Protein AF-A0A183GGM4-F1 (afdb_monomer)

pLDDT: mean 91.94, std 6.68, range [53.94, 98.69]

Radius of gyration: 23.42 Å; Cα contacts (8 Å, |Δi|>4): 260; chains: 1; bounding box: 53×31×71 Å

Nearest PDB structures (foldseek):
  5xqi-assembly1_A  TM=7.873E-01  e=2.206E-10  Homo sapiens
  5xqi-assembly1_B  TM=7.992E-01  e=6.983E-10  Homo sapiens
  5xqh-assembly1_A  TM=7.569E-01  e=5.558E-09  Homo sapiens
  5xqi-assembly1_C  TM=7.592E-01  e=1.110E-08  Homo sapiens

Secondary structure (DSSP, 8-state):
-BTTEE---EEEEE-TTSGGGEEEEEE-TT--EE-HHHHHHHHHHHHHHHHHHHHHHHHHHHHHHT---HHHHHHHHHHHHHHHHHHHHHHHHHHS--PPPHHHHHT-GGGG-EESPPPTTEEEEEEEETTEEEEEEEEE--TTT-TTSEEEEEEEEE-HHHHHHHHHHHHHHHHHHHHHHHHHHHHT-

Organism: Heligmosomoides polygyrus (NCBI:txid6339)

Mean predicted aligned error: 5.19 Å

Foldseek 3Di:
DPQQKPQWDWDWAQACPDDVRIDTKIFDRVFIDGAVLRVLLVVLVVVLVVLVVVLVVLVVVCVVVVPDDLVNLVVSLVSLVSSLVSLVSSLCSQADWDDDDPVCQLVPVRQQRIVVGDPPQWGWDWYHHRQKTKIKIKGQAPCVVPVVSIDIDIDIDHRVVVVVVSVVSVVSNVVSVVSSVVSVVVSVD

InterPro domains:
  IPR028241 RAVE subunit 2/Rogdi [PF10259] (3-172)
  IPR028241 RAVE subunit 2/Rogdi [PTHR13618] (2-145)

Structure (mmCIF, N/CA/C/O backbone):
data_AF-A0A183GGM4-F1
#
_entry.id   AF-A0A183GGM4-F1
#
loop_
_atom_site.group_PDB
_atom_site.id
_atom_site.type_symbol
_atom_site.label_atom_id
_atom_site.label_alt_id
_atom_site.label_comp_id
_atom_site.label_asym_id
_atom_site.label_entity_id
_atom_site.label_seq_id
_atom_site.pdbx_PDB_ins_code
_atom_site.Cartn_x
_atom_site.Cartn_y
_atom_site.Cartn_z
_atom_site.occupancy
_atom_site.B_iso_or_equiv
_atom_site.auth_seq_id
_atom_site.auth_comp_id
_atom_site.auth_asym_id
_atom_site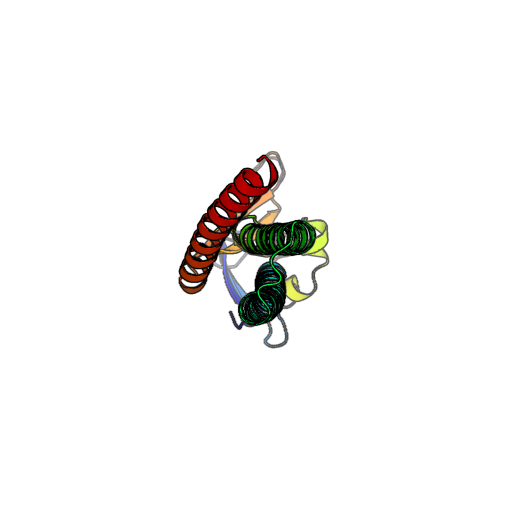.auth_atom_id
_atom_site.pdbx_PDB_model_num
ATOM 1 N N . LEU A 1 1 ? -4.103 -5.120 -12.697 1.00 92.50 1 LEU A N 1
ATOM 2 C CA . LEU A 1 1 ? -3.896 -5.245 -11.237 1.00 92.50 1 LEU A CA 1
ATOM 3 C C . LEU A 1 1 ? -4.958 -6.201 -10.718 1.00 92.50 1 LEU A C 1
ATOM 5 O O . LEU A 1 1 ? -6.119 -5.978 -11.031 1.00 92.50 1 LEU A O 1
ATOM 9 N N . LEU A 1 2 ? -4.574 -7.267 -10.020 1.00 93.75 2 LEU A N 1
ATOM 10 C CA . LEU A 1 2 ? -5.500 -8.216 -9.402 1.00 93.75 2 LEU A CA 1
ATOM 11 C C . LEU A 1 2 ? -5.146 -8.336 -7.921 1.00 93.75 2 LEU A C 1
ATOM 13 O O . LEU A 1 2 ? -4.074 -8.838 -7.586 1.00 93.75 2 LEU A O 1
ATOM 17 N N . GLY A 1 3 ? -6.028 -7.841 -7.052 1.00 92.88 3 GLY A N 1
ATOM 18 C CA . GLY A 1 3 ? -5.749 -7.744 -5.620 1.00 92.88 3 GLY A CA 1
ATOM 19 C C . GLY A 1 3 ? -4.457 -6.966 -5.357 1.00 92.88 3 GLY A C 1
ATOM 20 O O . GLY A 1 3 ? -4.286 -5.842 -5.829 1.00 92.88 3 GLY A O 1
ATOM 21 N N . ASP A 1 4 ? -3.527 -7.595 -4.645 1.00 94.81 4 ASP A N 1
ATOM 22 C CA . ASP A 1 4 ? -2.201 -7.070 -4.326 1.00 94.81 4 ASP A CA 1
ATOM 23 C C . ASP A 1 4 ? -1.131 -7.382 -5.389 1.00 94.81 4 ASP A C 1
ATOM 25 O O . ASP A 1 4 ? 0.044 -7.125 -5.148 1.00 94.81 4 ASP A O 1
ATOM 29 N N . ASN A 1 5 ? -1.488 -7.899 -6.572 1.00 95.25 5 ASN A N 1
ATOM 30 C CA . ASN A 1 5 ? -0.521 -8.299 -7.600 1.00 95.25 5 ASN A CA 1
ATOM 31 C C . ASN A 1 5 ? -0.709 -7.556 -8.929 1.00 95.25 5 ASN A C 1
ATOM 33 O O . ASN A 1 5 ? -1.785 -7.544 -9.537 1.00 95.25 5 ASN A O 1
ATOM 37 N N . VAL A 1 6 ? 0.377 -6.991 -9.462 1.00 95.12 6 VAL A N 1
ATOM 38 C CA . VAL A 1 6 ? 0.444 -6.646 -10.889 1.00 95.12 6 VAL A CA 1
ATOM 39 C C . VAL A 1 6 ? 0.721 -7.941 -11.648 1.00 95.12 6 VAL A C 1
ATOM 41 O O . VAL A 1 6 ? 1.840 -8.437 -11.629 1.00 95.12 6 VAL A O 1
ATOM 44 N N . ILE A 1 7 ? -0.317 -8.501 -12.266 1.00 94.38 7 ILE A N 1
ATOM 45 C CA . ILE A 1 7 ? -0.263 -9.791 -12.980 1.00 94.38 7 ILE A CA 1
ATOM 46 C C . ILE A 1 7 ? 0.010 -9.655 -14.483 1.00 94.38 7 ILE A C 1
ATOM 48 O O . ILE A 1 7 ? 0.259 -10.638 -15.165 1.00 94.38 7 ILE A O 1
ATOM 52 N N . GLN A 1 8 ? -0.082 -8.436 -15.011 1.00 93.56 8 GLN A N 1
ATOM 53 C CA . GLN A 1 8 ? 0.184 -8.128 -16.408 1.00 93.56 8 GLN A CA 1
ATOM 54 C C . GLN A 1 8 ? 0.763 -6.720 -16.482 1.00 93.56 8 GLN A C 1
ATOM 56 O O . GLN A 1 8 ? 0.243 -5.797 -15.847 1.00 93.56 8 GLN A O 1
ATOM 61 N N . ALA A 1 9 ? 1.836 -6.570 -17.252 1.00 94.25 9 ALA A N 1
ATOM 62 C CA . ALA A 1 9 ? 2.490 -5.296 -17.494 1.00 94.25 9 ALA A CA 1
ATOM 63 C C . ALA A 1 9 ? 2.930 -5.218 -18.957 1.00 94.25 9 ALA A C 1
ATOM 65 O O . ALA A 1 9 ? 3.775 -5.988 -19.405 1.00 94.25 9 ALA A O 1
ATOM 66 N N . GLU A 1 10 ? 2.368 -4.264 -19.684 1.00 94.94 10 GLU A N 1
ATOM 67 C CA . GLU A 1 10 ? 2.824 -3.857 -21.007 1.00 94.94 10 GLU A CA 1
ATOM 68 C C . GLU A 1 10 ? 3.307 -2.417 -20.908 1.00 94.94 10 GLU A C 1
ATOM 70 O O . GLU A 1 10 ? 2.645 -1.571 -20.302 1.00 94.94 10 GLU A O 1
ATOM 75 N N . ILE A 1 11 ? 4.488 -2.145 -21.457 1.00 93.75 11 ILE A N 1
ATOM 76 C CA . ILE A 1 11 ? 5.125 -0.838 -21.338 1.00 93.75 11 ILE A CA 1
ATOM 77 C C . ILE A 1 11 ? 5.617 -0.329 -22.682 1.00 93.75 11 ILE A C 1
ATOM 79 O O . ILE A 1 11 ? 6.080 -1.079 -23.540 1.00 93.75 11 ILE A O 1
ATOM 83 N N . THR A 1 12 ? 5.563 0.991 -22.818 1.00 94.94 12 THR A N 1
ATOM 84 C CA . THR A 1 12 ? 6.170 1.742 -23.911 1.00 94.94 12 THR A CA 1
ATOM 85 C C . THR A 1 12 ? 7.007 2.854 -23.297 1.00 94.94 12 THR A C 1
ATOM 87 O O . THR A 1 12 ? 6.474 3.721 -22.607 1.00 94.94 12 THR A O 1
ATOM 90 N N . VAL A 1 13 ? 8.319 2.825 -23.521 1.00 91.94 13 VAL A N 1
ATOM 91 C CA . VAL A 1 13 ? 9.268 3.739 -22.872 1.00 91.94 13 VAL A CA 1
ATOM 92 C C . VAL A 1 13 ? 10.220 4.324 -23.901 1.00 91.94 13 VAL A C 1
ATOM 94 O O . VAL A 1 13 ? 10.643 3.635 -24.826 1.00 91.94 13 VAL A O 1
ATOM 97 N N . LYS A 1 14 ? 10.594 5.595 -23.751 1.00 90.31 14 LYS A N 1
ATOM 98 C CA . LYS A 1 14 ? 11.610 6.209 -24.613 1.00 90.31 14 LYS A CA 1
ATOM 99 C C . LYS A 1 14 ? 12.957 5.523 -24.384 1.00 90.31 14 LYS A C 1
ATOM 101 O O . LYS A 1 14 ? 13.416 5.408 -23.252 1.00 90.31 14 LYS A O 1
ATOM 106 N N . HIS A 1 15 ? 13.598 5.094 -25.462 1.00 89.88 15 HIS A N 1
ATOM 107 C CA . HIS A 1 15 ? 14.918 4.480 -25.423 1.00 89.88 15 HIS A CA 1
ATOM 108 C C . HIS A 1 15 ? 15.645 4.784 -26.733 1.00 89.88 15 HIS A C 1
ATOM 110 O O . HIS A 1 15 ? 15.346 4.201 -27.771 1.00 89.88 15 HIS A O 1
ATOM 116 N N . ALA A 1 16 ? 16.598 5.718 -26.688 1.00 86.00 16 ALA A N 1
ATOM 117 C CA . ALA A 1 16 ? 17.243 6.265 -27.884 1.00 86.00 16 ALA A CA 1
ATOM 118 C C . ALA A 1 16 ? 17.978 5.212 -28.733 1.00 86.00 16 ALA A C 1
ATOM 120 O O . ALA A 1 16 ? 18.104 5.387 -29.940 1.00 86.00 16 ALA A O 1
ATOM 121 N N . LYS A 1 17 ? 18.447 4.120 -28.114 1.00 87.38 17 LYS A N 1
ATOM 122 C CA . LYS A 1 17 ? 19.151 3.033 -28.810 1.00 87.38 17 LYS A CA 1
ATOM 123 C C . LYS A 1 17 ? 18.197 2.023 -29.464 1.00 87.38 17 LYS A C 1
ATOM 125 O O . LYS A 1 17 ? 18.648 1.204 -30.256 1.00 87.38 17 LYS A O 1
ATOM 130 N N . SER A 1 18 ? 16.903 2.046 -29.131 1.00 87.75 18 SER A N 1
ATOM 131 C CA . SER A 1 18 ? 15.902 1.198 -29.790 1.00 87.75 18 SER A CA 1
ATOM 132 C C . SER A 1 18 ? 15.523 1.756 -31.158 1.00 87.75 18 SER A C 1
ATOM 134 O O . SER A 1 18 ? 15.479 2.971 -31.358 1.00 87.75 18 SER A O 1
ATOM 136 N N . THR A 1 19 ? 15.155 0.874 -32.089 1.00 86.25 19 THR A N 1
ATOM 137 C CA . THR A 1 19 ? 14.566 1.264 -33.376 1.00 86.25 19 THR A CA 1
ATOM 138 C C . THR A 1 19 ? 13.337 2.150 -33.148 1.00 86.25 19 THR A C 1
ATOM 140 O O . THR A 1 19 ? 12.437 1.794 -32.391 1.00 86.25 19 THR A O 1
ATOM 143 N N . GLY A 1 20 ? 13.305 3.331 -33.771 1.00 88.62 20 GLY A N 1
ATOM 144 C CA . GLY A 1 20 ? 12.226 4.308 -33.570 1.00 88.62 20 GLY A CA 1
ATOM 145 C C . GLY A 1 20 ? 12.282 5.069 -32.236 1.00 88.62 20 GLY A C 1
ATOM 146 O O . GLY A 1 20 ? 11.328 5.766 -31.901 1.00 88.62 20 GLY A O 1
ATOM 147 N N . GLY A 1 21 ? 13.373 4.950 -31.469 1.00 91.38 21 GLY A N 1
ATOM 148 C CA . GLY A 1 21 ? 13.603 5.706 -30.232 1.00 91.38 21 GLY A CA 1
ATOM 149 C C . GLY A 1 21 ? 12.739 5.272 -29.044 1.00 91.38 21 GLY A C 1
ATOM 150 O O . GLY A 1 21 ? 12.660 5.985 -28.039 1.00 91.38 21 GLY A O 1
ATOM 151 N N . VAL A 1 22 ? 12.071 4.121 -29.147 1.00 93.19 22 VAL A N 1
ATOM 152 C CA . VAL A 1 22 ? 11.116 3.622 -28.155 1.00 93.19 22 VAL A CA 1
ATOM 153 C C . VAL A 1 22 ? 11.314 2.124 -27.959 1.00 93.19 22 VAL A C 1
ATOM 155 O O . VAL A 1 22 ? 11.454 1.365 -28.913 1.00 93.19 22 VAL A O 1
ATOM 158 N N . TYR A 1 23 ? 11.305 1.693 -26.707 1.00 93.19 23 TYR A N 1
ATOM 159 C CA . TYR A 1 23 ? 11.195 0.299 -26.320 1.00 93.19 23 TYR A CA 1
ATOM 160 C C . TYR A 1 23 ? 9.729 -0.032 -26.023 1.00 93.19 23 TYR A C 1
ATOM 162 O O . TYR A 1 23 ? 9.046 0.719 -25.323 1.00 93.19 23 TYR A O 1
ATOM 170 N N . ARG A 1 24 ? 9.258 -1.163 -26.551 1.00 95.06 24 ARG A N 1
ATOM 171 C CA . ARG A 1 24 ? 7.950 -1.744 -26.244 1.00 95.06 24 ARG A CA 1
ATOM 172 C C . ARG A 1 24 ? 8.173 -3.167 -25.777 1.00 95.06 24 ARG A C 1
ATOM 174 O O . ARG A 1 24 ? 8.880 -3.912 -26.452 1.00 95.06 24 ARG A O 1
ATOM 181 N N . GLY A 1 25 ? 7.585 -3.529 -24.649 1.00 93.62 25 GLY A N 1
ATOM 182 C CA . GLY A 1 25 ? 7.748 -4.863 -24.097 1.00 93.62 25 GLY A CA 1
ATOM 183 C C . GLY A 1 25 ? 6.585 -5.260 -23.216 1.00 93.62 25 GLY A C 1
ATOM 184 O O . GLY A 1 25 ? 5.945 -4.420 -22.581 1.00 93.62 25 GLY A O 1
ATOM 185 N N . VAL A 1 26 ? 6.348 -6.565 -23.172 1.00 95.25 26 VAL A N 1
ATOM 186 C CA . VAL A 1 26 ? 5.310 -7.180 -22.349 1.00 95.25 26 VAL A CA 1
ATOM 187 C C . VAL A 1 26 ? 5.985 -8.114 -21.357 1.00 95.25 26 VAL A C 1
ATOM 189 O O . VAL A 1 26 ? 6.862 -8.896 -21.726 1.00 95.25 26 VAL A O 1
ATOM 192 N N . ALA A 1 27 ? 5.612 -8.015 -20.088 1.00 93.50 27 ALA A N 1
ATOM 193 C CA . ALA A 1 27 ? 6.012 -8.971 -19.071 1.00 93.50 27 ALA A CA 1
ATOM 194 C C . ALA A 1 27 ? 5.474 -10.365 -19.413 1.00 93.50 27 ALA A C 1
ATOM 196 O O . ALA A 1 27 ? 4.333 -10.501 -19.854 1.00 93.50 27 ALA A O 1
ATOM 197 N N . GLN A 1 28 ? 6.280 -11.404 -19.204 1.00 92.38 28 GLN A N 1
ATOM 198 C CA . GLN A 1 28 ? 5.819 -12.773 -19.409 1.00 92.38 28 GLN A CA 1
ATOM 199 C C . GLN A 1 28 ? 4.652 -13.112 -18.455 1.00 92.38 28 GLN A C 1
ATOM 201 O O . GLN A 1 28 ? 4.609 -12.584 -17.342 1.00 92.38 28 GLN A O 1
ATOM 206 N N . PRO A 1 29 ? 3.706 -13.984 -18.857 1.00 87.50 29 PRO A N 1
ATOM 207 C CA . PRO A 1 29 ? 2.475 -14.234 -18.094 1.00 87.50 29 PRO A CA 1
ATOM 208 C C . PRO A 1 29 ? 2.677 -14.830 -16.692 1.00 87.50 29 PRO A C 1
ATOM 210 O O . PRO A 1 29 ? 1.807 -14.706 -15.836 1.00 87.50 29 PRO A O 1
ATOM 213 N N . ASP A 1 30 ? 3.807 -15.496 -16.453 1.00 88.19 30 ASP A N 1
ATOM 214 C CA . ASP A 1 30 ? 4.188 -16.086 -15.165 1.00 88.19 30 ASP A CA 1
ATOM 215 C C . ASP A 1 30 ? 4.739 -15.053 -14.167 1.00 88.19 30 ASP A C 1
ATOM 217 O O . ASP A 1 30 ? 4.985 -15.367 -13.002 1.00 88.19 30 ASP A O 1
ATOM 221 N N . VAL A 1 31 ? 4.945 -13.813 -14.611 1.00 89.69 31 VAL A N 1
ATOM 222 C CA . VAL A 1 31 ? 5.574 -12.761 -13.821 1.00 89.69 31 VAL A CA 1
ATOM 223 C C . VAL A 1 31 ? 4.524 -11.965 -13.070 1.00 89.69 31 VAL A C 1
ATOM 225 O O . VAL A 1 31 ? 3.605 -11.398 -13.657 1.00 89.69 31 VAL A O 1
ATOM 228 N N . GLN A 1 32 ? 4.707 -11.853 -11.757 1.00 91.25 32 GLN A N 1
ATOM 229 C CA . GLN A 1 32 ? 3.826 -11.072 -10.900 1.00 91.25 32 GLN A CA 1
ATOM 230 C C . GLN A 1 32 ? 4.638 -10.140 -10.003 1.00 91.25 32 GLN A C 1
ATOM 232 O O . GLN A 1 32 ? 5.647 -10.537 -9.413 1.00 91.25 32 GLN A O 1
ATOM 237 N N . TRP A 1 33 ? 4.186 -8.891 -9.874 1.00 92.75 33 TRP A N 1
ATOM 238 C CA . TRP A 1 33 ? 4.723 -7.957 -8.887 1.00 92.75 33 TRP A CA 1
ATOM 239 C C . TRP A 1 33 ? 3.769 -7.873 -7.710 1.00 92.75 33 TRP A C 1
ATOM 241 O O . TRP A 1 33 ? 2.727 -7.221 -7.797 1.00 92.75 33 TRP A O 1
ATOM 251 N N . LYS A 1 34 ? 4.165 -8.481 -6.594 1.00 93.25 34 LYS A N 1
ATOM 252 C CA . LYS A 1 34 ? 3.448 -8.326 -5.336 1.00 93.25 34 LYS A CA 1
ATOM 253 C C . LYS A 1 34 ? 3.653 -6.922 -4.768 1.00 93.25 34 LYS A C 1
ATOM 255 O O . LYS A 1 34 ? 4.780 -6.488 -4.504 1.00 93.25 34 LYS A O 1
ATOM 260 N N . LEU A 1 35 ? 2.551 -6.218 -4.564 1.00 95.50 35 LEU A N 1
ATOM 261 C CA . LEU A 1 35 ? 2.471 -4.904 -3.949 1.00 95.50 35 LEU A CA 1
ATOM 262 C C . LEU A 1 35 ? 2.222 -5.082 -2.453 1.00 95.50 35 LEU A C 1
ATOM 264 O O . LEU A 1 35 ? 1.084 -5.056 -1.989 1.00 95.50 35 LEU A O 1
ATOM 268 N N . GLN A 1 36 ? 3.309 -5.209 -1.688 1.00 95.31 36 GLN A N 1
ATOM 269 C CA . GLN A 1 36 ? 3.252 -5.393 -0.231 1.00 95.31 36 GLN A CA 1
ATOM 270 C C . GLN A 1 36 ? 2.377 -4.342 0.471 1.00 95.31 36 GLN A C 1
ATOM 272 O O . GLN A 1 36 ? 1.738 -4.641 1.465 1.00 95.31 36 GLN A O 1
ATOM 277 N N . GLN A 1 37 ? 2.295 -3.127 -0.077 1.00 97.50 37 GLN A N 1
ATOM 278 C CA . GLN A 1 37 ? 1.440 -2.049 0.426 1.00 97.50 37 GLN A CA 1
ATOM 279 C C . GLN A 1 37 ? -0.051 -2.417 0.460 1.00 97.50 37 GLN A C 1
ATOM 281 O O . GLN A 1 37 ? -0.730 -2.088 1.427 1.00 97.50 37 GLN A O 1
ATOM 286 N N . LEU A 1 38 ? -0.558 -3.104 -0.571 1.00 97.38 38 LEU A N 1
ATOM 287 C CA . LEU A 1 38 ? -1.960 -3.527 -0.631 1.00 97.38 38 LEU A CA 1
ATOM 288 C C . LEU A 1 38 ? -2.224 -4.720 0.290 1.00 97.38 38 LEU A C 1
ATOM 290 O O . LEU A 1 38 ? -3.276 -4.783 0.922 1.00 97.38 38 LEU A O 1
ATOM 294 N N . GLN A 1 39 ? -1.252 -5.627 0.416 1.00 97.31 39 GLN A N 1
ATOM 295 C CA . GLN A 1 39 ? -1.337 -6.719 1.381 1.00 97.31 39 GLN A CA 1
ATOM 296 C C . GLN A 1 39 ? -1.348 -6.188 2.822 1.00 97.31 39 GLN A C 1
ATOM 298 O O . GLN A 1 39 ? -2.195 -6.577 3.620 1.00 97.31 39 GLN A O 1
ATOM 303 N N . ASP A 1 40 ? -0.431 -5.277 3.149 1.00 98.00 40 ASP A N 1
ATOM 304 C CA . ASP A 1 40 ? -0.328 -4.677 4.478 1.00 98.00 40 ASP A CA 1
ATOM 305 C C . ASP A 1 40 ? -1.588 -3.885 4.821 1.00 98.00 40 ASP A C 1
ATOM 307 O O . ASP A 1 40 ? -2.118 -4.057 5.914 1.00 98.00 40 ASP A O 1
ATOM 311 N N . LEU A 1 41 ? -2.112 -3.088 3.879 1.00 98.31 41 LEU A N 1
ATOM 312 C CA . LEU A 1 41 ? -3.405 -2.413 4.017 1.00 98.31 41 LEU A CA 1
ATOM 313 C C . LEU A 1 41 ? -4.499 -3.399 4.451 1.00 98.31 41 LEU A C 1
ATOM 315 O O . LEU A 1 41 ? -5.156 -3.174 5.465 1.00 98.31 41 LEU A O 1
ATOM 319 N N . GLY A 1 42 ? -4.668 -4.496 3.705 1.00 97.94 42 GLY A N 1
ATOM 320 C CA . GLY A 1 42 ? -5.669 -5.517 4.015 1.00 97.94 42 GLY A CA 1
ATOM 321 C C . GLY A 1 42 ? -5.445 -6.167 5.381 1.00 97.94 42 GLY A C 1
ATOM 322 O O . GLY A 1 42 ? -6.392 -6.331 6.146 1.00 97.94 42 GLY A O 1
ATOM 323 N N . ASN A 1 43 ? -4.192 -6.469 5.727 1.00 98.44 43 ASN A N 1
ATOM 324 C CA . ASN A 1 43 ? -3.833 -7.064 7.014 1.00 98.44 43 ASN A CA 1
ATOM 325 C C . ASN A 1 43 ? -4.142 -6.135 8.200 1.00 98.44 43 ASN A C 1
ATOM 327 O O . ASN A 1 43 ? -4.668 -6.595 9.211 1.00 98.44 43 ASN A O 1
ATOM 331 N N . HIS A 1 44 ? -3.811 -4.845 8.089 1.00 98.69 44 HIS A N 1
ATOM 332 C CA . HIS A 1 44 ? -4.102 -3.847 9.121 1.00 98.69 44 HIS A CA 1
ATOM 333 C C . HIS A 1 44 ? -5.615 -3.650 9.298 1.00 98.69 44 HIS A C 1
ATOM 335 O O . HIS A 1 44 ? -6.103 -3.647 10.426 1.00 98.69 44 HIS A O 1
ATOM 341 N N . ILE A 1 45 ? -6.371 -3.569 8.196 1.00 98.38 45 ILE A N 1
ATOM 342 C CA . ILE A 1 45 ? -7.839 -3.482 8.245 1.00 98.38 45 ILE A CA 1
ATOM 343 C C . ILE A 1 45 ? -8.428 -4.722 8.920 1.00 98.38 45 ILE A C 1
ATOM 345 O O . ILE A 1 45 ? -9.242 -4.583 9.826 1.00 98.38 45 ILE A O 1
ATOM 349 N N . ALA A 1 46 ? -7.990 -5.924 8.536 1.00 98.44 46 ALA A N 1
ATOM 350 C CA . ALA A 1 46 ? -8.492 -7.163 9.122 1.00 98.44 46 ALA A CA 1
ATOM 351 C C . ALA A 1 46 ? -8.245 -7.228 10.638 1.00 98.44 46 ALA A C 1
ATOM 353 O O . ALA A 1 46 ? -9.158 -7.567 11.387 1.00 98.44 46 ALA A O 1
ATOM 354 N N . ARG A 1 47 ? -7.044 -6.852 11.106 1.00 98.62 47 ARG A N 1
ATOM 355 C CA . ARG A 1 47 ? -6.742 -6.797 12.546 1.00 98.62 47 ARG A CA 1
ATOM 356 C C . ARG A 1 47 ? -7.607 -5.776 13.277 1.00 98.62 47 ARG A C 1
ATOM 358 O O . ARG A 1 47 ? -8.200 -6.129 14.292 1.00 98.62 47 ARG A O 1
ATOM 365 N N . ALA A 1 48 ? -7.736 -4.562 12.739 1.00 98.31 48 ALA A N 1
ATOM 366 C CA . ALA A 1 48 ? -8.603 -3.531 13.307 1.00 98.31 48 ALA A CA 1
ATOM 367 C C . ALA A 1 48 ? -10.065 -4.001 13.400 1.00 98.31 48 ALA A C 1
ATOM 369 O O . ALA A 1 48 ? -10.714 -3.798 14.423 1.00 98.31 48 ALA A O 1
ATOM 370 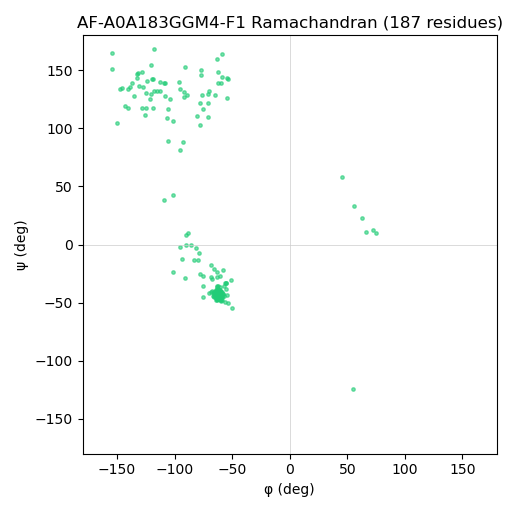N N . SER A 1 49 ? -10.582 -4.666 12.361 1.00 97.75 49 SER A N 1
ATOM 371 C CA . SER A 1 49 ? -11.940 -5.217 12.355 1.00 97.75 49 SER A CA 1
ATOM 372 C C . SER A 1 49 ? -12.134 -6.296 13.417 1.00 97.75 49 SER A C 1
ATOM 374 O O . SER A 1 49 ? -13.110 -6.228 14.157 1.00 97.75 49 SER A O 1
ATOM 376 N N . THR A 1 50 ? -11.206 -7.250 13.541 1.00 98.00 50 THR A N 1
ATOM 377 C CA . THR A 1 50 ? -11.274 -8.285 14.586 1.00 98.00 50 THR A CA 1
ATOM 378 C C . THR A 1 50 ? -11.284 -7.664 15.981 1.00 98.00 50 THR A C 1
ATOM 380 O O . THR A 1 50 ? -12.163 -7.975 16.780 1.00 98.00 50 THR A O 1
ATOM 383 N N . GLN A 1 51 ? -10.370 -6.727 16.247 1.00 96.38 51 GLN A N 1
ATOM 384 C CA . GLN A 1 51 ? -10.292 -6.027 17.532 1.00 96.38 51 GLN A CA 1
ATOM 385 C C . GLN A 1 51 ? -11.571 -5.239 17.847 1.00 96.38 51 GLN A C 1
ATOM 387 O O . GLN A 1 51 ? -12.024 -5.233 18.989 1.00 96.38 51 GLN A O 1
ATOM 392 N N . LEU A 1 52 ? -12.178 -4.592 16.846 1.00 95.06 52 LEU A N 1
ATOM 393 C CA . LEU A 1 52 ? -13.452 -3.892 17.014 1.00 95.06 52 LEU A CA 1
ATOM 394 C C . LEU A 1 52 ? -14.598 -4.853 17.335 1.00 95.06 52 LEU A C 1
ATOM 396 O O . LEU A 1 52 ? -15.386 -4.552 18.224 1.00 95.06 52 LEU A O 1
ATOM 400 N N . CYS A 1 53 ? -14.685 -6.003 16.663 1.00 96.06 53 CYS A N 1
ATOM 401 C CA . CYS A 1 53 ? -15.700 -7.014 16.966 1.00 96.06 53 CYS A CA 1
ATOM 402 C C . CYS A 1 53 ? -15.553 -7.570 18.391 1.00 96.06 53 CYS A C 1
ATOM 404 O O . CYS A 1 53 ? -16.549 -7.739 19.090 1.00 96.06 53 CYS A O 1
ATOM 406 N N . GLU A 1 54 ? -14.323 -7.827 18.837 1.00 94.25 54 GLU A N 1
ATOM 407 C CA . GLU A 1 54 ? -14.043 -8.279 20.205 1.00 94.25 54 GLU A CA 1
ATOM 408 C C . GLU A 1 54 ? -14.402 -7.206 21.245 1.00 94.25 54 GLU A C 1
ATOM 410 O O . GLU A 1 54 ? -15.027 -7.507 22.265 1.00 94.25 54 GLU A O 1
ATOM 415 N N . ALA A 1 55 ? -14.047 -5.944 20.980 1.00 92.38 55 ALA A N 1
ATOM 416 C CA . ALA A 1 55 ? -14.383 -4.823 21.851 1.00 92.38 55 ALA A CA 1
ATOM 417 C C . ALA A 1 55 ? -15.901 -4.593 21.934 1.00 92.38 55 ALA A C 1
ATOM 419 O O . ALA A 1 55 ? -16.422 -4.389 23.029 1.00 92.38 55 ALA A O 1
ATOM 420 N N . ASP A 1 56 ? -16.610 -4.674 20.807 1.00 92.44 56 ASP A N 1
ATOM 421 C CA . ASP A 1 56 ? -18.067 -4.528 20.734 1.00 92.44 56 ASP A CA 1
ATOM 422 C C . ASP A 1 56 ? -18.790 -5.634 21.515 1.00 92.44 56 ASP A C 1
ATOM 424 O O . ASP A 1 56 ? -19.630 -5.344 22.369 1.00 92.44 56 ASP A O 1
ATOM 428 N N . ALA A 1 57 ? -18.390 -6.897 21.323 1.00 92.81 57 ALA A N 1
ATOM 429 C CA . ALA A 1 57 ? -18.932 -8.024 22.082 1.00 92.81 57 ALA A CA 1
ATOM 430 C C . ALA A 1 57 ? -18.736 -7.833 23.594 1.00 92.81 57 ALA A C 1
ATOM 432 O O . ALA A 1 57 ? -19.673 -7.993 24.379 1.00 92.81 57 ALA A O 1
ATOM 433 N N . ARG A 1 58 ? -17.541 -7.397 24.009 1.00 89.50 58 ARG A N 1
ATOM 434 C CA . ARG A 1 58 ? -17.244 -7.126 25.419 1.00 89.50 58 ARG A CA 1
ATOM 435 C C . ARG A 1 58 ? -18.058 -5.956 25.974 1.00 89.50 58 ARG A C 1
ATOM 437 O O . ARG A 1 58 ? -18.548 -6.027 27.100 1.00 89.50 58 ARG A O 1
ATOM 444 N N . MET A 1 59 ? -18.230 -4.883 25.203 1.00 89.69 59 MET A N 1
ATOM 445 C CA . MET A 1 59 ? -19.081 -3.752 25.587 1.00 89.69 59 MET A CA 1
ATOM 446 C C . MET A 1 59 ? -20.543 -4.174 25.754 1.00 89.69 59 MET A C 1
ATOM 448 O O . MET A 1 59 ? -21.208 -3.731 26.694 1.00 89.69 59 MET A O 1
ATOM 452 N N . LEU A 1 60 ? -21.035 -5.054 24.880 1.00 91.19 60 LEU A N 1
ATOM 453 C CA . LEU A 1 60 ? -22.380 -5.605 24.969 1.00 91.19 60 LEU A CA 1
ATOM 454 C C . LEU A 1 60 ? -22.563 -6.408 26.264 1.00 91.19 60 LEU A C 1
ATOM 456 O O . LEU A 1 60 ? -23.550 -6.201 26.970 1.00 91.19 60 LEU A O 1
ATOM 460 N N . GLU A 1 61 ? -21.615 -7.277 26.615 1.00 90.56 61 GLU A N 1
ATOM 461 C CA . GLU A 1 61 ? -21.645 -8.055 27.862 1.00 90.56 61 GLU A CA 1
ATOM 462 C C . GLU A 1 61 ? -21.653 -7.160 29.110 1.00 90.56 61 GLU A C 1
ATOM 464 O O . GLU A 1 61 ? -22.480 -7.352 30.006 1.00 90.56 61 GLU A O 1
ATOM 469 N N . LEU A 1 62 ? -20.784 -6.143 29.150 1.00 89.38 62 LEU A N 1
ATOM 470 C CA . LEU A 1 62 ? -20.703 -5.173 30.252 1.00 89.38 62 LEU A CA 1
ATOM 471 C C . LEU A 1 62 ? -21.995 -4.363 30.411 1.00 89.38 62 LEU A C 1
ATOM 473 O O . LEU A 1 62 ? -22.438 -4.104 31.532 1.00 89.38 62 LEU A O 1
ATOM 477 N N . SER A 1 63 ? -22.623 -3.995 29.292 1.00 88.44 63 SER A N 1
ATOM 478 C CA . SER A 1 63 ? -23.905 -3.289 29.280 1.00 88.44 63 SER A CA 1
ATOM 479 C C . SER A 1 63 ? -25.032 -4.134 29.880 1.00 88.44 63 SER A C 1
ATOM 481 O O . SER A 1 63 ? -25.784 -3.651 30.730 1.00 88.44 63 SER A O 1
ATOM 483 N N . HIS A 1 64 ? -25.109 -5.419 29.520 1.00 90.62 64 HIS A N 1
ATOM 484 C CA . HIS A 1 64 ? -26.115 -6.335 30.068 1.00 90.62 64 HIS A CA 1
ATOM 485 C C . HIS A 1 64 ? -25.902 -6.627 31.555 1.00 90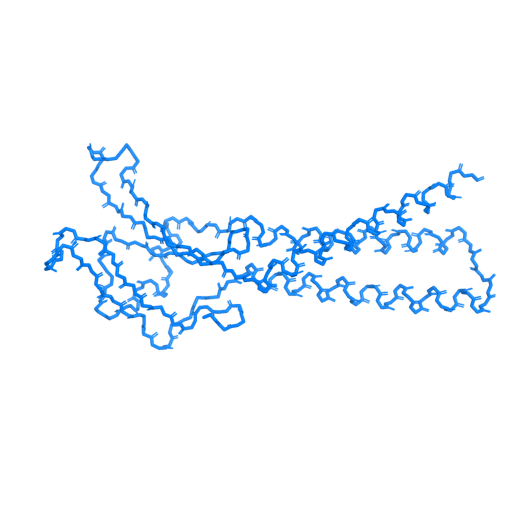.62 64 HIS A C 1
ATOM 487 O O . HIS A 1 64 ? -26.870 -6.674 32.317 1.00 90.62 64 HIS A O 1
ATOM 493 N N . SER A 1 65 ? -24.650 -6.804 31.981 1.00 88.94 65 SER A N 1
ATOM 494 C CA . SER A 1 65 ? -24.317 -7.084 33.381 1.00 88.94 65 SER A CA 1
ATOM 495 C C . SER A 1 65 ? -24.325 -5.834 34.270 1.00 88.94 65 SER A C 1
ATOM 497 O O . SER A 1 65 ? -24.331 -5.962 35.495 1.00 88.94 65 SER A O 1
ATOM 499 N N . ARG A 1 66 ? -24.358 -4.631 33.672 1.00 83.62 66 ARG A N 1
ATOM 500 C CA . ARG A 1 66 ? -24.196 -3.323 34.336 1.00 83.62 66 ARG A CA 1
ATOM 501 C C . ARG A 1 66 ? -22.890 -3.213 35.130 1.00 83.62 66 ARG A C 1
ATOM 503 O O . ARG A 1 66 ? -22.841 -2.533 36.151 1.00 83.62 66 ARG A O 1
ATOM 510 N N . GLN A 1 67 ? -21.831 -3.867 34.659 1.00 82.75 67 GLN A N 1
ATOM 511 C CA . GLN A 1 67 ? -20.524 -3.921 35.325 1.00 82.75 67 GLN A CA 1
ATOM 512 C C . GLN A 1 67 ? -19.508 -2.964 34.692 1.00 82.75 67 GLN A C 1
ATOM 514 O O . GLN A 1 67 ? -18.347 -3.316 34.502 1.00 82.75 67 GLN A O 1
ATOM 519 N N . PHE A 1 68 ? -19.926 -1.742 34.358 1.00 84.19 68 PHE A N 1
ATOM 520 C CA . PHE A 1 68 ? -18.968 -0.718 33.951 1.00 84.19 68 PHE A CA 1
ATOM 521 C C . PHE A 1 68 ? -18.153 -0.264 35.165 1.00 84.19 68 PHE A C 1
ATOM 523 O O . PHE A 1 68 ? -18.661 0.388 36.075 1.00 84.19 68 PHE A O 1
ATOM 530 N N . THR A 1 69 ? -16.880 -0.639 35.166 1.00 87.38 69 THR A N 1
ATOM 531 C CA . THR A 1 69 ? -15.863 -0.261 36.152 1.00 87.38 69 THR A CA 1
ATOM 532 C C . THR A 1 69 ? -14.737 0.522 35.479 1.00 87.38 69 THR A C 1
ATOM 534 O O . THR A 1 69 ? -14.614 0.517 34.251 1.00 87.38 69 THR A O 1
ATOM 537 N N . THR A 1 70 ? -13.864 1.147 36.270 1.00 86.06 70 THR A N 1
ATOM 538 C CA . THR A 1 70 ? -12.648 1.801 35.760 1.00 86.06 70 THR A CA 1
ATOM 539 C C . THR A 1 70 ? -11.789 0.841 34.936 1.00 86.06 70 THR A C 1
ATOM 541 O O . THR A 1 70 ? -11.383 1.189 33.833 1.00 86.06 70 THR A O 1
ATOM 544 N N . GLU A 1 71 ? -11.611 -0.398 35.403 1.00 87.94 71 GLU A N 1
ATOM 545 C CA . GLU A 1 71 ? -10.873 -1.442 34.679 1.00 87.94 71 GLU A CA 1
ATOM 546 C C . GLU A 1 71 ? -11.498 -1.721 33.303 1.00 87.94 71 GLU A C 1
ATOM 548 O O . GLU A 1 71 ? -10.804 -1.771 32.288 1.00 87.94 71 GLU A O 1
ATOM 553 N N . SER A 1 72 ? -12.831 -1.835 33.235 1.00 87.94 72 SER A N 1
ATOM 554 C CA . SER A 1 72 ? -13.529 -2.024 31.959 1.00 87.94 72 SER A CA 1
ATOM 55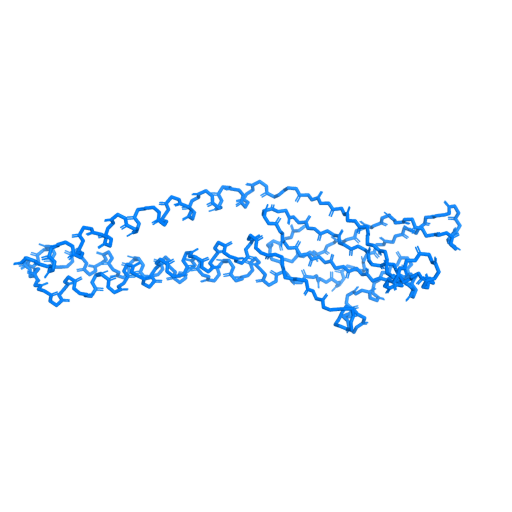5 C C . SER A 1 72 ? -13.347 -0.831 31.009 1.00 87.94 72 SER A C 1
ATOM 557 O O . SER A 1 72 ? -13.185 -1.023 29.804 1.00 87.94 72 SER A O 1
ATOM 559 N N . GLY A 1 73 ? -13.299 0.391 31.550 1.00 89.06 73 GLY A N 1
ATOM 560 C CA . GLY A 1 73 ? -13.020 1.610 30.794 1.00 89.06 73 GLY A CA 1
ATOM 561 C C . GLY A 1 73 ? -11.595 1.647 30.242 1.00 89.06 73 GLY A C 1
ATOM 562 O O . GLY A 1 73 ? -11.409 1.943 29.063 1.00 89.06 73 GLY A O 1
ATOM 563 N N . GLU A 1 74 ? -10.598 1.281 31.050 1.00 90.19 74 GLU A N 1
ATOM 564 C CA . GLU A 1 74 ? -9.195 1.174 30.625 1.00 90.19 74 GLU A CA 1
ATOM 565 C C . GLU A 1 74 ? -9.012 0.146 29.503 1.00 90.19 74 GLU A C 1
ATOM 567 O O . GLU A 1 74 ? -8.281 0.392 28.541 1.00 90.19 74 GLU A O 1
ATOM 572 N N . LEU A 1 75 ? -9.713 -0.985 29.583 1.00 89.19 75 LEU A N 1
ATOM 573 C CA . LEU A 1 75 ? -9.683 -2.024 28.555 1.00 89.19 75 LEU A CA 1
ATOM 574 C C . LEU A 1 75 ? -10.284 -1.546 27.228 1.00 89.19 75 LEU A C 1
ATOM 576 O O . LEU A 1 75 ? -9.674 -1.756 26.179 1.00 89.19 75 LEU A O 1
ATOM 580 N N . ILE A 1 76 ? -11.441 -0.875 27.263 1.00 91.06 76 ILE A N 1
ATOM 581 C CA . ILE A 1 76 ? -12.067 -0.294 26.062 1.00 91.06 76 ILE A CA 1
ATOM 582 C C . ILE A 1 76 ? -11.168 0.799 25.472 1.00 91.06 76 ILE A C 1
ATOM 584 O O . ILE A 1 76 ? -10.962 0.844 24.259 1.00 91.06 76 ILE A O 1
ATOM 588 N N . LEU A 1 77 ? -10.585 1.653 26.316 1.00 93.94 77 LEU A N 1
ATOM 589 C CA . LEU A 1 77 ? -9.659 2.703 25.893 1.00 93.94 77 LEU A CA 1
ATOM 590 C C . LEU A 1 77 ? -8.401 2.119 25.234 1.00 93.94 77 LEU A C 1
ATOM 592 O O . LEU A 1 77 ? -7.970 2.598 24.184 1.00 93.94 77 LEU A O 1
ATOM 596 N N . SER A 1 78 ? -7.825 1.072 25.826 1.00 94.44 78 SER A N 1
ATOM 597 C CA . SER A 1 78 ? -6.677 0.350 25.272 1.00 94.44 78 SER A CA 1
ATOM 598 C C . SER A 1 78 ? -7.005 -0.258 23.906 1.00 94.44 78 SER A C 1
ATOM 600 O O . SER A 1 78 ? -6.256 -0.060 22.946 1.00 94.44 78 SER A O 1
ATOM 602 N N . ALA A 1 79 ? -8.166 -0.910 23.780 1.00 95.19 79 ALA A N 1
ATOM 603 C CA . ALA A 1 79 ? -8.636 -1.452 22.510 1.00 95.19 79 ALA A CA 1
ATOM 604 C C . ALA A 1 79 ? -8.816 -0.346 21.456 1.00 95.19 79 ALA A C 1
ATOM 606 O O . ALA A 1 79 ? -8.295 -0.466 20.350 1.00 95.19 79 ALA A O 1
ATOM 607 N N . ALA A 1 80 ? -9.461 0.771 21.806 1.00 96.38 80 ALA A N 1
ATOM 608 C CA . ALA A 1 80 ? -9.656 1.900 20.896 1.00 96.38 80 ALA A CA 1
ATOM 609 C C . ALA A 1 80 ? -8.324 2.498 20.404 1.00 96.38 80 ALA A C 1
ATOM 611 O O . ALA A 1 80 ? -8.187 2.810 19.218 1.00 96.38 80 ALA A O 1
ATOM 612 N N . ARG A 1 81 ? -7.322 2.623 21.287 1.00 97.56 81 ARG A N 1
ATOM 613 C CA . ARG A 1 81 ? -5.964 3.066 20.922 1.00 97.56 81 ARG A CA 1
ATOM 614 C C . ARG A 1 81 ? -5.279 2.072 19.982 1.00 97.56 81 ARG A C 1
ATOM 616 O O . ARG A 1 81 ? -4.763 2.486 18.950 1.00 97.56 81 ARG A O 1
ATOM 623 N N . SER A 1 82 ? -5.345 0.775 20.281 1.00 98.12 82 SER A N 1
ATOM 624 C CA . SER A 1 82 ? -4.757 -0.257 19.418 1.00 98.12 82 SER A CA 1
ATOM 625 C C . SER A 1 82 ? -5.396 -0.281 18.025 1.00 98.12 82 SER A C 1
ATOM 627 O O . SER A 1 82 ? -4.680 -0.303 17.024 1.00 98.12 82 SER A O 1
ATOM 629 N N . VAL A 1 83 ? -6.727 -0.178 17.942 1.00 98.31 83 VAL A N 1
ATOM 630 C CA . VAL A 1 83 ? -7.445 -0.082 16.662 1.00 98.31 83 VAL A CA 1
ATOM 631 C C . VAL A 1 83 ? -7.017 1.176 15.903 1.00 98.31 83 VAL A C 1
ATOM 633 O O . VAL A 1 83 ? -6.779 1.119 14.696 1.00 98.31 83 VAL A O 1
ATOM 636 N N . LYS A 1 84 ? -6.876 2.320 16.586 1.00 98.31 84 LYS A N 1
ATOM 637 C CA . LYS A 1 84 ? -6.396 3.566 15.967 1.00 98.31 84 LYS A CA 1
ATOM 638 C C . LYS A 1 84 ? -5.012 3.382 15.336 1.00 98.31 84 LYS A C 1
ATOM 640 O O . LYS A 1 84 ? -4.800 3.861 14.219 1.00 98.31 84 LYS A O 1
ATOM 645 N N . ASP A 1 85 ? -4.101 2.687 16.011 1.00 98.50 85 ASP A N 1
ATOM 646 C CA . ASP A 1 85 ? -2.757 2.413 15.494 1.00 98.50 85 ASP A CA 1
ATOM 647 C C . ASP A 1 85 ? -2.801 1.539 14.232 1.00 98.50 85 ASP A C 1
ATOM 649 O O . ASP A 1 85 ? -2.142 1.859 13.238 1.00 98.50 85 ASP A O 1
ATOM 653 N N . GLU A 1 86 ? -3.639 0.497 14.215 1.00 98.62 86 GLU A N 1
ATOM 654 C CA . GLU A 1 86 ? -3.846 -0.347 13.030 1.00 98.62 86 GLU A CA 1
ATOM 655 C C . GLU A 1 86 ? -4.428 0.453 11.852 1.00 98.62 86 GLU A C 1
ATOM 657 O O . GLU A 1 86 ? -3.920 0.365 10.733 1.00 98.62 86 GLU A O 1
ATOM 662 N N . ILE A 1 87 ? -5.427 1.312 12.086 1.00 98.50 87 ILE A N 1
ATOM 663 C CA . ILE A 1 87 ? -5.995 2.185 11.043 1.00 98.50 87 ILE A CA 1
ATOM 664 C C . ILE A 1 87 ? -4.952 3.194 10.526 1.00 98.50 87 ILE A C 1
ATOM 666 O O . ILE A 1 87 ? -4.869 3.453 9.321 1.00 98.50 87 ILE A O 1
ATOM 670 N N . CYS A 1 88 ? -4.113 3.747 11.405 1.00 98.19 88 CYS A N 1
ATOM 671 C CA . CYS A 1 88 ? -3.027 4.649 11.015 1.00 98.19 88 CYS A CA 1
ATOM 672 C C . CYS A 1 88 ? -1.979 3.934 10.145 1.00 98.19 88 CYS A C 1
ATOM 674 O O . CYS A 1 88 ? -1.520 4.477 9.130 1.00 98.19 88 CYS A O 1
ATOM 676 N N . ALA A 1 89 ? -1.627 2.700 10.500 1.00 98.38 89 ALA A N 1
ATOM 677 C CA . ALA A 1 89 ? -0.697 1.881 9.736 1.00 98.38 89 ALA A CA 1
ATOM 678 C C . ALA A 1 89 ? -1.283 1.458 8.375 1.00 98.38 89 ALA A C 1
ATOM 680 O O . ALA A 1 89 ? -0.597 1.589 7.356 1.00 98.38 89 ALA A O 1
ATOM 681 N N . ALA A 1 90 ? -2.568 1.084 8.324 1.00 98.31 90 ALA A N 1
ATOM 682 C CA . ALA A 1 90 ? -3.319 0.834 7.090 1.00 98.31 90 ALA A CA 1
ATOM 683 C C . ALA A 1 90 ? -3.240 2.035 6.133 1.00 98.31 90 ALA A C 1
ATOM 685 O O . ALA A 1 90 ? -2.855 1.902 4.969 1.00 98.31 90 ALA A O 1
ATOM 686 N N . ARG A 1 91 ? -3.529 3.236 6.64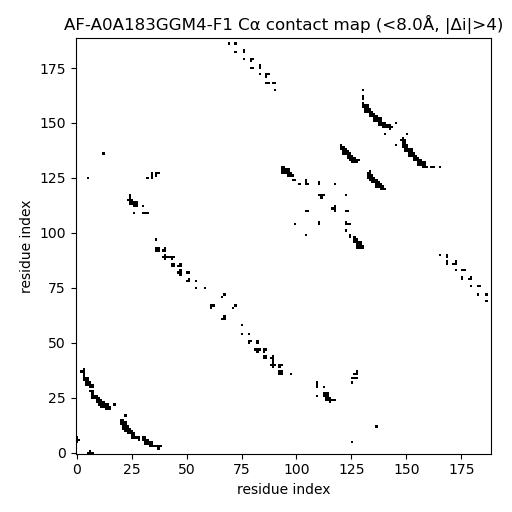8 1.00 98.00 91 ARG A N 1
ATOM 687 C CA . ARG A 1 91 ? -3.450 4.493 5.892 1.00 98.00 91 ARG A CA 1
ATOM 688 C C . ARG A 1 91 ? -2.039 4.739 5.361 1.00 98.00 91 ARG A C 1
ATOM 690 O O . ARG A 1 91 ? -1.843 5.055 4.188 1.00 98.00 91 ARG A O 1
ATOM 697 N N . THR A 1 92 ? -1.043 4.579 6.227 1.00 97.50 92 THR A N 1
ATOM 698 C CA . THR A 1 92 ? 0.368 4.813 5.900 1.00 97.50 92 THR A CA 1
ATOM 699 C C . THR A 1 92 ? 0.858 3.876 4.796 1.00 97.50 92 THR A C 1
ATOM 701 O O . THR A 1 92 ? 1.616 4.314 3.928 1.00 97.50 92 THR A O 1
ATOM 704 N N . ALA A 1 93 ? 0.382 2.626 4.774 1.00 97.00 93 ALA A N 1
ATOM 705 C CA . ALA A 1 93 ? 0.761 1.631 3.774 1.00 97.00 93 ALA A CA 1
ATOM 706 C C . ALA A 1 93 ? 0.473 2.083 2.331 1.00 97.00 93 ALA A C 1
ATOM 708 O O . ALA A 1 93 ? 1.278 1.798 1.443 1.00 97.00 93 ALA A O 1
ATOM 709 N N . ILE A 1 94 ? -0.621 2.818 2.094 1.00 95.75 94 ILE A N 1
ATOM 710 C CA . ILE A 1 94 ? -1.009 3.290 0.751 1.00 95.75 94 ILE A CA 1
ATOM 711 C C . ILE A 1 94 ? -0.673 4.754 0.466 1.00 95.75 94 ILE A C 1
ATOM 713 O O . ILE A 1 94 ? -0.527 5.124 -0.699 1.00 95.75 94 ILE A O 1
ATOM 717 N N . VAL A 1 95 ? -0.533 5.596 1.493 1.00 95.75 95 VAL A N 1
ATOM 718 C CA . VAL A 1 95 ? -0.154 7.003 1.302 1.00 95.75 95 VAL A CA 1
ATOM 719 C C . VAL A 1 95 ? 1.335 7.124 0.982 1.00 95.75 95 VAL A C 1
ATOM 721 O O . VAL A 1 95 ? 1.701 7.838 0.049 1.00 95.75 95 VAL A O 1
ATOM 724 N N . LEU A 1 96 ? 2.200 6.413 1.715 1.00 93.62 96 LEU A N 1
ATOM 725 C CA . LEU A 1 96 ? 3.646 6.528 1.540 1.00 93.62 96 LEU A CA 1
ATOM 726 C C . LEU A 1 96 ? 4.172 5.550 0.480 1.00 93.62 96 LEU A C 1
ATOM 728 O O . LEU A 1 96 ? 3.934 4.346 0.591 1.00 93.62 96 LEU A O 1
ATOM 732 N N . PRO A 1 97 ? 4.952 6.020 -0.511 1.00 91.94 97 PRO A N 1
ATOM 733 C CA . PRO A 1 97 ? 5.528 5.142 -1.518 1.00 91.94 97 PRO A CA 1
ATOM 734 C C . PRO A 1 97 ? 6.630 4.258 -0.930 1.00 91.94 97 PRO A C 1
ATOM 736 O O . PRO A 1 97 ? 7.595 4.749 -0.343 1.00 91.94 97 PRO A O 1
ATOM 739 N N . ARG A 1 98 ? 6.554 2.946 -1.178 1.00 91.12 98 ARG A N 1
ATOM 740 C CA . ARG A 1 98 ? 7.628 1.998 -0.838 1.00 91.12 98 ARG A CA 1
ATOM 741 C C . ARG A 1 98 ? 8.540 1.748 -2.036 1.00 91.12 98 ARG A C 1
ATOM 743 O O . ARG A 1 98 ? 8.394 0.768 -2.767 1.00 91.12 98 ARG A O 1
ATOM 750 N N . LYS A 1 99 ? 9.483 2.667 -2.251 1.00 91.19 99 LYS A N 1
ATOM 751 C CA . LYS A 1 99 ? 10.471 2.572 -3.335 1.00 91.19 99 LYS A CA 1
ATOM 752 C C . LYS A 1 99 ? 11.557 1.557 -2.977 1.00 91.19 99 LYS A C 1
ATOM 754 O O . LYS A 1 99 ? 12.170 1.660 -1.921 1.00 91.19 99 LYS A O 1
ATOM 759 N N . LYS A 1 100 ? 11.815 0.620 -3.888 1.00 90.19 100 LYS A N 1
ATOM 760 C CA . LYS A 1 100 ? 12.991 -0.256 -3.837 1.00 90.19 100 LYS A CA 1
ATOM 761 C C . LYS A 1 100 ? 14.228 0.514 -4.305 1.00 90.19 100 LYS A C 1
ATOM 763 O O . LYS A 1 100 ? 14.132 1.361 -5.196 1.00 90.19 100 LYS A O 1
ATOM 768 N N . SER A 1 101 ? 15.380 0.213 -3.724 1.00 91.62 101 SER A N 1
ATOM 769 C CA . SER A 1 101 ? 16.681 0.686 -4.198 1.00 91.62 101 SER A CA 1
ATOM 770 C C . SER A 1 101 ? 16.994 0.143 -5.597 1.00 91.62 101 SER A C 1
ATOM 772 O O . SER A 1 101 ? 16.451 -0.874 -6.031 1.00 91.62 101 SER A O 1
ATOM 774 N N . LEU A 1 102 ? 17.914 0.796 -6.315 1.00 90.25 102 LEU A N 1
ATOM 775 C CA . LEU A 1 102 ? 18.328 0.338 -7.647 1.00 90.25 102 LEU A CA 1
ATOM 776 C C . LEU A 1 102 ? 18.936 -1.071 -7.612 1.00 90.25 102 LEU A C 1
ATOM 778 O O . LEU A 1 102 ? 18.691 -1.858 -8.521 1.00 90.25 102 LEU A O 1
ATOM 782 N N . LEU A 1 103 ? 19.685 -1.406 -6.555 1.00 89.50 103 LEU A N 1
ATOM 783 C CA . LEU A 1 103 ? 20.278 -2.733 -6.388 1.00 89.50 103 LEU A CA 1
ATOM 784 C C . LEU A 1 103 ? 19.204 -3.811 -6.190 1.00 89.50 103 LEU A C 1
ATOM 786 O O . LEU A 1 103 ? 19.283 -4.876 -6.799 1.00 89.50 103 LEU A O 1
ATOM 790 N N . GLU A 1 104 ? 18.179 -3.528 -5.382 1.00 91.06 104 GLU A N 1
ATOM 791 C CA . GLU A 1 104 ? 17.035 -4.430 -5.224 1.00 91.06 104 GLU A CA 1
ATOM 792 C C . GLU A 1 104 ? 16.297 -4.620 -6.548 1.00 91.06 104 GLU A C 1
ATOM 794 O O . GLU A 1 104 ? 16.004 -5.753 -6.910 1.00 91.06 104 GLU A O 1
ATOM 799 N N . LEU A 1 105 ? 16.043 -3.541 -7.298 1.00 90.06 105 LEU A N 1
ATOM 800 C CA . LEU A 1 105 ? 15.376 -3.607 -8.604 1.00 90.06 105 LEU A CA 1
ATOM 801 C C . LEU A 1 105 ? 16.190 -4.376 -9.649 1.00 90.06 105 LEU A C 1
ATOM 803 O O . LEU A 1 105 ? 15.621 -5.135 -10.435 1.00 90.06 105 LEU A O 1
ATOM 807 N N . TYR A 1 106 ? 17.511 -4.205 -9.646 1.00 86.69 106 TYR A N 1
ATOM 808 C CA . TYR A 1 106 ? 18.419 -4.934 -10.527 1.00 86.69 106 TYR A CA 1
ATOM 809 C C . TYR A 1 106 ? 18.390 -6.440 -10.249 1.00 86.69 106 TYR A C 1
ATOM 811 O O . TYR A 1 106 ? 18.404 -7.250 -11.179 1.00 86.69 106 TYR A O 1
ATOM 819 N N . ASN A 1 107 ? 18.313 -6.823 -8.973 1.00 87.62 107 ASN A N 1
ATOM 820 C CA . ASN A 1 107 ? 18.221 -8.216 -8.539 1.00 87.62 107 ASN A CA 1
ATOM 821 C C . ASN A 1 107 ? 16.782 -8.755 -8.516 1.00 87.62 107 ASN A C 1
ATOM 823 O O . ASN A 1 107 ? 16.586 -9.924 -8.194 1.00 87.62 107 ASN A O 1
ATOM 827 N N . PHE A 1 108 ? 15.780 -7.943 -8.866 1.00 84.69 108 PHE A N 1
ATOM 828 C CA . PHE A 1 108 ? 14.375 -8.328 -8.803 1.00 84.69 108 PHE A CA 1
ATOM 829 C C . PHE A 1 108 ? 13.988 -9.168 -10.033 1.00 84.69 108 PHE A C 1
ATOM 831 O O . PHE A 1 108 ? 13.913 -8.623 -11.131 1.00 84.69 108 PHE A O 1
ATOM 838 N N . PRO A 1 109 ? 13.701 -10.478 -9.905 1.00 79.12 109 PRO A N 1
ATOM 839 C CA . PRO A 1 109 ? 13.525 -11.357 -11.066 1.00 79.12 109 PRO A CA 1
ATOM 840 C C . PRO A 1 109 ? 12.469 -10.891 -12.089 1.00 79.12 109 PRO A C 1
ATOM 842 O O . PRO A 1 109 ? 12.740 -10.991 -13.289 1.00 79.12 109 PRO A O 1
ATOM 845 N N . PRO A 1 110 ? 11.319 -10.314 -11.676 1.00 78.00 110 PRO A N 1
ATOM 846 C CA . PRO A 1 110 ? 10.319 -9.795 -12.608 1.00 78.00 110 PRO A CA 1
ATOM 847 C C . PRO A 1 110 ? 10.822 -8.765 -13.628 1.00 78.00 110 PRO A C 1
ATOM 849 O O . PRO A 1 110 ? 10.345 -8.757 -14.761 1.00 78.00 110 PRO A O 1
ATOM 852 N N . THR A 1 111 ? 11.807 -7.919 -13.293 1.00 73.12 111 THR A N 1
ATOM 853 C CA . THR A 1 111 ? 12.318 -6.896 -14.234 1.00 73.12 111 THR A CA 1
ATOM 854 C C . THR A 1 111 ? 13.072 -7.499 -15.419 1.00 73.12 111 THR A C 1
ATOM 856 O O . THR A 1 111 ? 13.214 -6.846 -16.450 1.00 73.12 111 THR A O 1
ATOM 859 N N . ARG A 1 112 ? 13.505 -8.762 -15.317 1.00 75.81 112 ARG A N 1
ATOM 860 C CA . ARG A 1 112 ? 14.268 -9.470 -16.358 1.00 75.81 112 ARG A CA 1
ATOM 861 C C . ARG A 1 112 ? 13.401 -10.328 -17.277 1.00 75.81 112 ARG A C 1
ATOM 863 O O . ARG A 1 112 ? 13.915 -10.951 -18.200 1.00 75.81 112 ARG A O 1
ATOM 870 N N . ARG A 1 113 ? 12.094 -10.389 -17.021 1.00 86.88 113 ARG A N 1
ATOM 871 C CA . ARG A 1 113 ? 11.157 -11.311 -17.677 1.00 86.88 113 ARG A CA 1
ATOM 872 C C . ARG A 1 113 ? 10.207 -10.578 -18.628 1.00 86.88 113 ARG A C 1
ATOM 874 O O . ARG A 1 113 ? 9.028 -10.903 -18.706 1.00 86.88 113 ARG A O 1
ATOM 881 N N . PHE A 1 114 ? 10.720 -9.581 -19.343 1.00 92.88 114 PHE A N 1
ATOM 882 C CA . PHE A 1 114 ? 10.013 -8.935 -20.450 1.00 92.88 114 PHE A CA 1
ATOM 883 C C . PHE A 1 114 ? 10.341 -9.619 -21.779 1.00 92.88 114 PHE A C 1
ATOM 885 O O . PHE A 1 114 ? 11.413 -10.205 -21.941 1.00 92.88 114 PHE A O 1
ATOM 892 N N . ASN A 1 115 ? 9.414 -9.533 -22.730 1.00 92.19 115 ASN A N 1
ATOM 893 C CA . ASN A 1 115 ? 9.626 -9.911 -24.119 1.00 92.19 115 ASN A CA 1
ATOM 894 C C . ASN A 1 115 ? 9.268 -8.732 -25.054 1.00 92.19 115 ASN A C 1
ATOM 896 O O . ASN A 1 115 ? 8.100 -8.324 -25.066 1.00 92.19 115 ASN A O 1
ATOM 900 N N . PRO A 1 116 ? 10.231 -8.183 -25.827 1.00 92.75 116 PRO A N 1
ATOM 901 C CA . PRO A 1 116 ? 11.680 -8.438 -25.742 1.00 92.75 116 PRO A CA 1
ATOM 902 C C . PRO A 1 116 ? 12.255 -8.081 -24.354 1.00 92.75 116 PRO A C 1
ATOM 904 O O . PRO A 1 116 ? 11.576 -7.403 -23.590 1.00 92.75 116 PRO A O 1
ATOM 907 N N . PRO A 1 117 ? 13.469 -8.533 -23.985 1.00 90.88 117 PRO A N 1
ATOM 908 C CA . PRO A 1 117 ? 14.074 -8.186 -22.700 1.00 90.88 117 PRO A CA 1
ATOM 909 C C . PRO A 1 117 ? 14.236 -6.674 -22.516 1.00 90.88 117 PRO A C 1
ATOM 911 O O . PRO A 1 117 ? 14.564 -5.959 -23.466 1.00 90.88 117 PRO A O 1
ATOM 914 N N . LEU A 1 118 ? 14.059 -6.204 -21.278 1.00 90.44 118 LEU A N 1
ATOM 915 C CA . LEU A 1 118 ? 14.272 -4.801 -20.927 1.00 90.44 118 LEU A CA 1
ATOM 916 C C . LEU A 1 118 ? 15.732 -4.390 -21.226 1.00 90.44 118 LEU A C 1
ATOM 918 O O . LEU A 1 118 ? 16.644 -5.176 -20.943 1.00 90.44 118 LEU A O 1
ATOM 922 N N . PRO A 1 119 ? 15.988 -3.184 -21.771 1.00 90.75 119 PRO A N 1
ATOM 923 C CA . PRO A 1 119 ? 17.341 -2.660 -21.933 1.00 90.75 119 PRO A CA 1
ATOM 924 C C . PRO A 1 119 ? 18.132 -2.680 -20.618 1.00 90.75 119 PRO A C 1
ATOM 926 O O . PRO A 1 119 ? 17.589 -2.407 -19.551 1.00 90.75 119 PRO A O 1
ATOM 929 N N . GLN A 1 120 ? 19.432 -2.982 -20.685 1.00 87.56 120 GLN A N 1
ATOM 930 C CA . GLN A 1 120 ? 20.281 -3.146 -19.491 1.00 87.56 120 GLN A CA 1
ATOM 931 C C . GLN A 1 120 ? 20.477 -1.856 -18.681 1.00 87.56 120 GLN A C 1
ATOM 933 O O . GLN A 1 120 ? 20.828 -1.906 -17.506 1.00 87.56 120 GLN A O 1
ATOM 938 N N . ASP A 1 121 ? 20.269 -0.701 -19.308 1.00 88.94 121 ASP A N 1
ATOM 939 C CA . ASP A 1 121 ? 20.298 0.618 -18.681 1.00 88.94 121 ASP A CA 1
ATOM 940 C C . ASP A 1 121 ? 18.924 1.052 -18.146 1.00 88.94 121 ASP A C 1
ATOM 942 O O . ASP A 1 121 ? 18.779 2.191 -17.701 1.00 88.94 121 ASP A O 1
ATOM 946 N N . GLN A 1 122 ? 17.926 0.161 -18.147 1.00 90.00 122 GLN A N 1
ATOM 947 C CA . GLN A 1 122 ? 16.590 0.419 -17.625 1.00 90.00 122 GLN A CA 1
ATOM 948 C C . GLN A 1 122 ? 16.229 -0.510 -16.461 1.00 90.00 122 GLN A C 1
ATOM 950 O O . GLN A 1 122 ? 16.536 -1.700 -16.457 1.00 90.00 122 GLN A O 1
ATOM 955 N N . LEU A 1 123 ? 15.525 0.038 -15.471 1.00 91.88 123 LEU A N 1
ATOM 956 C CA . LEU A 1 123 ? 14.905 -0.716 -14.379 1.00 91.88 123 LEU A CA 1
ATOM 957 C C . LEU A 1 123 ? 13.466 -0.251 -14.183 1.00 91.88 123 LEU A C 1
ATOM 959 O O . LEU A 1 123 ? 13.164 0.932 -14.327 1.00 91.88 123 LEU A O 1
ATOM 963 N N . LEU A 1 124 ? 12.585 -1.171 -13.798 1.00 92.75 124 LEU A N 1
ATOM 964 C CA . LEU A 1 124 ? 11.166 -0.891 -13.582 1.00 92.75 124 LEU A CA 1
ATOM 965 C C . LEU A 1 124 ? 10.751 -1.181 -12.152 1.00 92.75 124 LEU A C 1
ATOM 967 O O . LEU A 1 124 ? 11.168 -2.176 -11.563 1.00 92.75 124 LEU A O 1
ATOM 971 N N . SER A 1 125 ? 9.868 -0.342 -11.628 1.00 94.00 125 SER A N 1
ATOM 972 C CA . SER A 1 125 ? 9.271 -0.511 -10.311 1.00 94.00 125 SER A CA 1
ATOM 973 C C . SER A 1 125 ? 7.782 -0.205 -10.353 1.00 94.00 125 SER A C 1
ATOM 975 O O . SER A 1 125 ? 7.367 0.784 -10.956 1.00 94.00 125 SER A O 1
ATOM 977 N N . PHE A 1 126 ? 7.007 -1.028 -9.651 1.00 95.50 126 PHE A N 1
ATOM 978 C CA . PHE A 1 126 ? 5.602 -0.777 -9.359 1.00 95.50 126 PHE A CA 1
ATOM 979 C C . PHE A 1 126 ? 5.429 -0.546 -7.859 1.00 95.50 126 PHE A C 1
ATOM 981 O O . PHE A 1 126 ? 5.958 -1.315 -7.051 1.00 95.50 126 PHE A O 1
ATOM 988 N N . TYR A 1 127 ? 4.702 0.505 -7.489 1.00 96.44 127 TYR A N 1
ATOM 989 C CA . TYR A 1 127 ? 4.370 0.822 -6.098 1.00 96.44 127 TYR A CA 1
ATOM 990 C C . TYR A 1 127 ? 3.079 1.637 -6.017 1.00 96.44 127 TYR A C 1
ATOM 992 O O . TYR A 1 127 ? 2.620 2.176 -7.022 1.00 96.44 127 TYR A O 1
ATOM 1000 N N . ILE A 1 128 ? 2.495 1.726 -4.823 1.00 97.69 128 ILE A N 1
ATOM 1001 C CA . ILE A 1 128 ? 1.352 2.600 -4.551 1.00 97.69 128 ILE A CA 1
ATOM 1002 C C . ILE A 1 128 ? 1.851 3.916 -3.950 1.00 97.69 128 ILE A C 1
ATOM 1004 O O . ILE A 1 128 ? 2.766 3.914 -3.126 1.00 97.69 128 ILE A O 1
ATOM 1008 N N . SER A 1 129 ? 1.267 5.040 -4.352 1.00 96.12 129 SER A N 1
ATOM 1009 C CA . SER A 1 129 ? 1.493 6.344 -3.723 1.00 96.12 129 SER A CA 1
ATOM 1010 C C . SER A 1 129 ? 0.188 7.120 -3.722 1.00 96.12 129 SER A C 1
ATOM 1012 O O . SER A 1 129 ? -0.344 7.389 -4.794 1.00 96.12 129 SER A O 1
ATOM 1014 N N . SER A 1 130 ? -0.324 7.482 -2.547 1.00 94.69 130 SER A N 1
ATOM 1015 C CA . SER A 1 130 ? -1.564 8.262 -2.399 1.00 94.69 130 SER A CA 1
ATOM 1016 C C . SER A 1 130 ? -2.705 7.763 -3.301 1.00 94.69 130 SER A C 1
ATOM 1018 O O . SER A 1 130 ? -3.194 8.500 -4.153 1.00 94.69 130 SER A O 1
ATOM 1020 N N . CYS A 1 131 ? -3.082 6.489 -3.154 1.00 96.19 131 CYS A N 1
ATOM 1021 C CA . CYS A 1 131 ? -4.144 5.833 -3.938 1.00 96.19 131 CYS A CA 1
ATOM 1022 C C . CYS A 1 131 ? -3.862 5.655 -5.443 1.00 96.19 131 CYS A C 1
ATOM 1024 O O . CYS A 1 131 ? -4.745 5.247 -6.194 1.00 96.19 131 CY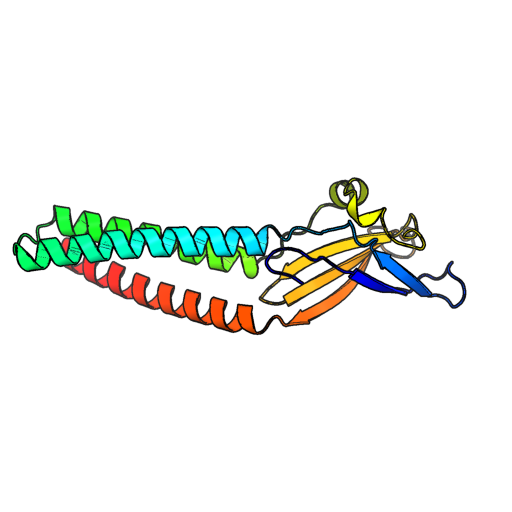S A O 1
ATOM 1026 N N . ARG A 1 132 ? -2.630 5.888 -5.907 1.00 97.56 132 ARG A N 1
ATOM 1027 C CA . ARG A 1 132 ? -2.237 5.658 -7.304 1.00 97.56 132 ARG A CA 1
ATOM 1028 C C . ARG A 1 132 ? -1.319 4.467 -7.446 1.00 97.56 132 ARG A C 1
ATOM 1030 O O . ARG A 1 132 ? -0.375 4.324 -6.672 1.00 97.56 132 ARG A O 1
ATOM 1037 N N . LEU A 1 133 ? -1.541 3.664 -8.483 1.00 97.56 133 LEU A N 1
ATOM 1038 C CA . LEU A 1 133 ? -0.540 2.729 -8.977 1.00 97.56 133 LEU A CA 1
ATOM 1039 C C . LEU A 1 133 ? 0.488 3.501 -9.796 1.00 97.56 133 LEU A C 1
ATOM 1041 O O . LEU A 1 133 ? 0.151 4.131 -10.797 1.00 97.56 133 LEU A O 1
ATOM 1045 N N . ILE A 1 134 ? 1.742 3.412 -9.380 1.00 97.50 134 ILE A N 1
ATOM 1046 C CA . ILE A 1 134 ? 2.867 4.071 -10.021 1.00 97.50 134 ILE A CA 1
ATOM 1047 C C . ILE A 1 134 ? 3.720 3.029 -10.734 1.00 97.50 134 ILE A C 1
ATOM 1049 O O . ILE A 1 134 ? 4.156 2.060 -10.117 1.00 97.50 134 ILE A O 1
ATOM 1053 N N . CYS A 1 135 ? 3.996 3.259 -12.015 1.00 95.94 135 CYS A N 1
ATOM 1054 C CA . CYS A 1 135 ? 5.024 2.569 -12.785 1.00 95.94 135 CYS A CA 1
ATOM 1055 C C . CYS A 1 135 ? 6.191 3.537 -12.999 1.00 95.94 135 CYS A C 1
ATOM 1057 O O . CYS A 1 135 ? 6.071 4.515 -13.738 1.00 95.94 135 CYS A O 1
ATOM 1059 N N . ALA A 1 136 ? 7.315 3.288 -12.331 1.00 95.31 136 ALA A N 1
ATOM 1060 C CA . ALA A 1 136 ? 8.528 4.081 -12.478 1.00 95.31 136 ALA A CA 1
ATOM 1061 C C . ALA A 1 136 ? 9.558 3.326 -13.321 1.00 95.31 136 ALA A C 1
ATOM 1063 O O . ALA A 1 136 ? 9.942 2.207 -12.981 1.00 95.31 136 ALA A O 1
ATOM 1064 N N . CYS A 1 137 ? 10.034 3.971 -14.383 1.00 94.00 137 CYS A N 1
ATOM 1065 C CA . CYS A 1 137 ? 11.153 3.515 -15.192 1.00 94.00 137 CYS A CA 1
ATOM 1066 C C . CYS A 1 137 ? 12.386 4.371 -14.902 1.00 94.00 137 CYS A C 1
ATOM 1068 O O . CYS A 1 137 ? 12.410 5.579 -15.155 1.00 94.00 137 CYS A O 1
ATOM 1070 N N . TYR A 1 138 ? 13.410 3.725 -14.368 1.00 93.31 138 TYR A N 1
ATOM 1071 C CA . TYR A 1 138 ? 14.714 4.293 -14.081 1.00 93.31 138 TYR A CA 1
ATOM 1072 C C . TYR A 1 138 ? 15.619 4.074 -15.284 1.00 93.31 138 TYR A C 1
ATOM 1074 O O . TYR A 1 138 ? 15.716 2.959 -15.782 1.00 93.31 138 TYR A O 1
ATOM 1082 N N . HIS A 1 139 ? 16.286 5.132 -15.724 1.00 90.38 139 HIS A N 1
ATOM 1083 C CA . HIS A 1 139 ? 17.194 5.143 -16.861 1.00 90.38 139 HIS A CA 1
ATOM 1084 C C . HIS A 1 139 ? 18.579 5.531 -16.368 1.00 90.38 139 HIS A C 1
ATOM 1086 O O . HIS A 1 139 ? 18.776 6.643 -15.869 1.00 90.38 139 HIS A O 1
ATOM 1092 N N . MET A 1 140 ? 19.536 4.629 -16.521 1.00 88.44 140 MET A N 1
ATOM 1093 C CA . MET A 1 140 ? 20.937 4.905 -16.247 1.00 88.44 140 MET A CA 1
ATOM 1094 C C . MET A 1 140 ? 21.480 5.761 -17.392 1.00 88.44 140 MET A C 1
ATOM 1096 O O . MET A 1 140 ? 21.504 5.338 -18.547 1.00 88.44 140 MET A O 1
ATOM 1100 N N . VAL A 1 141 ? 21.891 6.987 -17.081 1.00 85.12 141 VAL A N 1
ATOM 1101 C CA . VAL A 1 141 ? 22.411 7.950 -18.061 1.00 85.12 141 VAL A CA 1
ATOM 1102 C C . VAL A 1 141 ? 23.837 8.360 -17.694 1.00 85.12 141 VAL A C 1
ATOM 1104 O O . VAL A 1 141 ? 24.211 8.313 -16.520 1.00 85.12 141 VAL A O 1
ATOM 1107 N N . PRO A 1 142 ? 24.667 8.784 -18.663 1.00 80.25 142 PRO A N 1
ATOM 1108 C CA . PRO A 1 142 ? 25.986 9.321 -18.355 1.00 80.25 142 PRO A CA 1
ATOM 1109 C C . PRO A 1 142 ? 25.892 10.474 -17.346 1.00 80.25 142 PRO A C 1
ATOM 1111 O O . PRO A 1 142 ? 24.989 11.307 -17.435 1.00 80.25 142 PRO A O 1
ATOM 1114 N N . LYS A 1 143 ? 26.859 10.578 -16.424 1.00 78.31 143 LYS A N 1
ATOM 1115 C CA . LYS A 1 143 ? 26.890 11.645 -15.400 1.00 78.31 143 LYS A CA 1
ATOM 1116 C C . LYS A 1 143 ? 26.899 13.067 -15.980 1.00 78.31 143 LYS A C 1
ATOM 1118 O O . LYS A 1 143 ? 26.508 14.012 -15.310 1.00 78.31 143 LYS A O 1
ATOM 1123 N N . GLN A 1 144 ? 27.329 13.209 -17.233 1.00 78.00 144 GLN A N 1
ATOM 1124 C CA . GLN A 1 144 ? 27.288 14.465 -17.986 1.00 78.00 144 GLN A CA 1
ATOM 1125 C C . GLN A 1 144 ? 25.851 14.916 -18.303 1.00 78.00 144 GLN A C 1
ATOM 1127 O O . GLN A 1 144 ? 25.601 16.110 -18.398 1.00 78.00 144 GLN A O 1
ATOM 1132 N N . ALA A 1 145 ? 24.911 13.974 -18.456 1.00 76.06 145 ALA A N 1
ATOM 1133 C CA . ALA A 1 145 ? 23.507 14.246 -18.773 1.00 76.06 145 ALA A CA 1
ATOM 1134 C C . ALA A 1 145 ? 22.628 14.401 -17.519 1.00 76.06 145 ALA A C 1
ATOM 1136 O O . ALA A 1 145 ? 21.628 15.113 -17.555 1.00 76.06 145 ALA A O 1
ATOM 1137 N N . ALA A 1 146 ? 22.991 13.747 -16.411 1.00 76.00 146 ALA A N 1
ATOM 1138 C CA . ALA A 1 146 ? 22.339 13.928 -15.118 1.00 76.00 146 ALA A CA 1
ATOM 1139 C C . ALA A 1 146 ? 23.367 13.798 -13.980 1.00 76.00 146 ALA A C 1
ATOM 1141 O O . ALA A 1 146 ? 24.108 12.814 -13.973 1.00 76.00 146 ALA A O 1
ATOM 1142 N N . PRO A 1 147 ? 23.378 14.692 -12.971 1.00 71.50 147 PRO A N 1
ATOM 1143 C CA . PRO A 1 147 ? 24.375 14.675 -11.891 1.00 71.50 147 PRO A CA 1
ATOM 1144 C C . PRO A 1 147 ? 24.452 13.344 -11.128 1.00 71.50 147 PRO A C 1
ATOM 1146 O O . PRO A 1 147 ? 25.524 12.920 -10.702 1.00 71.50 147 PRO A O 1
ATOM 1149 N N . GLN A 1 148 ? 23.312 12.661 -10.986 1.00 77.44 148 GLN A N 1
ATOM 1150 C CA . GLN A 1 148 ? 23.203 11.358 -10.322 1.00 77.44 148 GLN A CA 1
ATOM 1151 C C . GLN A 1 148 ? 23.381 10.167 -11.281 1.00 77.44 148 GLN A C 1
ATOM 1153 O O . GLN A 1 148 ? 23.302 9.021 -10.852 1.00 77.44 148 GLN A O 1
ATOM 1158 N N . GLY A 1 149 ? 23.604 10.417 -12.577 1.00 83.31 149 GLY A N 1
ATOM 1159 C CA . GLY A 1 149 ? 23.655 9.382 -13.615 1.00 83.31 149 GLY A CA 1
ATOM 1160 C C . GLY A 1 149 ? 22.333 8.629 -13.795 1.00 83.31 149 GLY A C 1
ATOM 1161 O O . GLY A 1 149 ? 22.324 7.489 -14.252 1.00 83.31 149 GLY A O 1
ATOM 1162 N N . LEU A 1 150 ? 21.216 9.245 -13.398 1.00 88.62 150 LEU A N 1
ATOM 1163 C CA . LEU A 1 150 ? 19.904 8.615 -13.327 1.00 88.62 150 LEU A CA 1
ATOM 1164 C C . LEU A 1 150 ? 18.822 9.584 -13.805 1.00 88.62 150 LEU A C 1
ATOM 1166 O O . LEU A 1 150 ? 18.777 10.733 -13.371 1.00 88.62 150 LEU A O 1
ATOM 1170 N N . SER A 1 151 ? 17.928 9.098 -14.659 1.00 90.69 151 SER A N 1
ATOM 1171 C CA . SER A 1 151 ? 16.696 9.780 -15.057 1.00 90.69 151 SER A CA 1
ATOM 1172 C C . SER A 1 151 ? 15.496 8.883 -14.764 1.00 90.69 151 SER A C 1
ATOM 1174 O O . SER A 1 151 ? 15.563 7.671 -14.956 1.00 90.69 151 SER A O 1
ATOM 1176 N N . ILE A 1 152 ? 14.391 9.453 -14.286 1.00 92.38 152 ILE A N 1
ATOM 1177 C CA . ILE A 1 152 ? 13.200 8.693 -13.890 1.00 92.38 152 ILE A CA 1
ATOM 1178 C C . ILE A 1 152 ? 12.015 9.178 -14.717 1.00 92.38 152 ILE A C 1
ATOM 1180 O O . ILE A 1 152 ? 11.709 10.366 -14.737 1.00 92.38 152 ILE A O 1
ATOM 1184 N N . SER A 1 153 ? 11.340 8.252 -15.391 1.00 93.38 153 SER A N 1
ATOM 1185 C CA . SER A 1 153 ? 10.041 8.489 -16.027 1.00 93.38 153 SER A CA 1
ATOM 1186 C C . SER A 1 153 ? 8.968 7.739 -15.256 1.00 93.38 153 SER A C 1
ATOM 1188 O O . SER A 1 153 ? 9.191 6.604 -14.840 1.00 93.38 153 SER A O 1
ATOM 1190 N N . VAL A 1 154 ? 7.815 8.367 -15.059 1.00 95.38 154 VAL A N 1
ATOM 1191 C CA . VAL A 1 154 ? 6.730 7.801 -14.260 1.00 95.38 154 VAL A CA 1
ATOM 1192 C C . VAL A 1 154 ? 5.436 7.827 -15.060 1.00 95.38 154 VAL A C 1
ATOM 1194 O O . VAL A 1 154 ? 5.119 8.835 -15.687 1.00 95.38 154 VAL A O 1
ATOM 1197 N N . ALA A 1 155 ? 4.699 6.723 -15.014 1.00 96.31 155 ALA A N 1
ATOM 1198 C CA . ALA A 1 155 ? 3.289 6.662 -15.367 1.00 96.31 155 ALA A CA 1
ATOM 1199 C C . ALA A 1 155 ? 2.484 6.363 -14.099 1.00 96.31 155 ALA A C 1
ATOM 1201 O O . ALA A 1 155 ? 2.906 5.553 -13.270 1.00 96.31 155 ALA A O 1
ATOM 1202 N N . GLU A 1 156 ? 1.335 7.011 -13.944 1.00 96.69 156 GLU A N 1
ATOM 1203 C CA . GLU A 1 156 ? 0.456 6.830 -12.792 1.00 96.69 156 GLU A CA 1
ATOM 1204 C C . GLU A 1 156 ? -0.977 6.535 -13.229 1.00 96.69 156 GLU A C 1
ATOM 1206 O O . GLU A 1 156 ? -1.434 6.997 -14.274 1.00 96.69 156 GLU A O 1
ATOM 1211 N N . CYS A 1 157 ? -1.681 5.747 -12.422 1.00 96.62 157 CYS A N 1
ATOM 1212 C CA . CYS A 1 157 ? -3.095 5.455 -12.598 1.00 96.62 157 CYS A CA 1
ATOM 1213 C C . CYS A 1 157 ? -3.801 5.559 -11.246 1.00 96.62 157 CYS A C 1
ATOM 1215 O O . CYS A 1 157 ? -3.360 4.949 -10.268 1.00 96.62 157 CYS A O 1
ATOM 1217 N N . GLN A 1 158 ? -4.882 6.337 -11.191 1.00 97.25 158 GLN A N 1
ATOM 1218 C CA . GLN A 1 158 ? -5.711 6.460 -9.996 1.00 97.25 158 GLN A CA 1
ATOM 1219 C C . GLN A 1 158 ? -6.480 5.160 -9.752 1.00 97.25 158 GLN A C 1
ATOM 1221 O O . GLN A 1 158 ? -7.112 4.624 -10.661 1.00 97.25 158 GLN A O 1
ATOM 1226 N N . LEU A 1 159 ? -6.448 4.673 -8.514 1.00 96.94 159 LEU A N 1
ATOM 1227 C CA . LEU A 1 159 ? -7.221 3.518 -8.081 1.00 96.94 159 LEU A CA 1
ATOM 1228 C C . LEU A 1 159 ? -8.382 4.014 -7.216 1.00 96.94 159 LEU A C 1
ATOM 1230 O O . LEU A 1 159 ? -8.244 4.112 -6.002 1.00 96.94 159 LEU A O 1
ATOM 1234 N N . SER A 1 160 ? -9.525 4.326 -7.833 1.00 95.44 160 SER A N 1
ATOM 1235 C CA . SER A 1 160 ? -10.666 4.962 -7.146 1.00 95.44 160 SER A CA 1
ATOM 1236 C C . SER A 1 160 ? -11.160 4.197 -5.914 1.00 95.44 160 SER A C 1
ATOM 1238 O O . SER A 1 160 ? -11.532 4.803 -4.917 1.00 95.44 160 SER A O 1
ATOM 1240 N N . TYR A 1 161 ? -11.084 2.865 -5.930 1.00 95.50 161 TYR A N 1
ATOM 1241 C CA . TYR A 1 161 ? -11.447 2.051 -4.767 1.00 95.50 161 TYR A CA 1
ATOM 1242 C C . TYR A 1 161 ? -10.538 2.309 -3.551 1.00 95.50 161 TYR A C 1
ATOM 1244 O O . TYR A 1 161 ? -10.973 2.152 -2.414 1.00 95.50 161 TYR A O 1
ATOM 1252 N N . LEU A 1 162 ? -9.280 2.720 -3.755 1.00 97.06 162 LEU A N 1
ATOM 1253 C CA . LEU A 1 162 ? -8.398 3.109 -2.653 1.00 97.06 162 LEU A CA 1
ATOM 1254 C C . LEU A 1 162 ? -8.759 4.480 -2.085 1.00 97.06 162 LEU A C 1
ATOM 1256 O O . LEU A 1 162 ? -8.508 4.699 -0.904 1.00 97.06 162 LEU A O 1
ATOM 1260 N N . ASP A 1 163 ? -9.351 5.382 -2.873 1.00 96.50 163 ASP A N 1
ATOM 1261 C CA . ASP A 1 163 ? -9.858 6.657 -2.351 1.00 96.50 163 ASP A CA 1
ATOM 1262 C C . ASP A 1 163 ? -11.018 6.423 -1.382 1.00 96.50 163 ASP A C 1
ATOM 1264 O O . ASP A 1 163 ? -11.026 6.987 -0.289 1.00 96.50 163 ASP A O 1
ATOM 1268 N N . GLU A 1 164 ? -11.947 5.534 -1.739 1.00 96.75 164 GLU A N 1
ATOM 1269 C CA . GLU A 1 164 ? -13.051 5.130 -0.862 1.00 96.75 164 GLU A CA 1
ATOM 1270 C C . GLU A 1 164 ? -12.530 4.494 0.432 1.00 96.75 164 GLU A C 1
ATOM 1272 O O . GLU A 1 164 ? -12.946 4.875 1.528 1.00 96.75 164 GLU A O 1
ATOM 1277 N N . VAL A 1 165 ? -11.561 3.576 0.327 1.00 97.00 165 VAL A N 1
ATOM 1278 C CA . VAL A 1 165 ? -10.916 2.971 1.502 1.00 97.00 165 VAL A CA 1
ATOM 1279 C C . VAL A 1 165 ? -10.226 4.039 2.350 1.00 97.00 165 VAL A C 1
ATOM 1281 O O . VAL A 1 165 ? -10.419 4.078 3.561 1.00 97.00 165 VAL A O 1
ATOM 1284 N N . LEU A 1 166 ? -9.455 4.942 1.743 1.00 97.50 166 LEU A N 1
ATOM 1285 C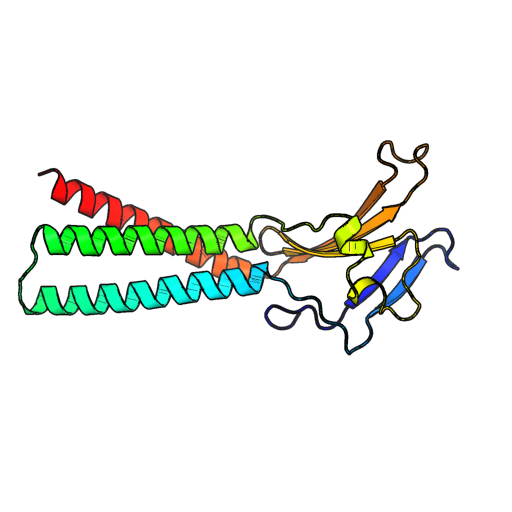 CA . LEU A 1 166 ? -8.769 6.014 2.461 1.00 97.50 166 LEU A CA 1
ATOM 1286 C C . LEU A 1 166 ? -9.760 6.939 3.180 1.00 97.50 166 LEU A C 1
ATOM 1288 O O . LEU A 1 166 ? -9.519 7.328 4.325 1.00 97.50 166 LEU A O 1
ATOM 1292 N N . GLN A 1 167 ? -10.889 7.257 2.546 1.00 97.56 167 GLN A N 1
ATOM 1293 C CA . GLN A 1 167 ? -11.966 8.024 3.162 1.00 97.56 167 GLN A CA 1
ATOM 1294 C C . GLN A 1 167 ? -12.547 7.291 4.379 1.00 97.56 167 GLN A C 1
ATOM 1296 O O . GLN A 1 167 ? -12.678 7.903 5.439 1.00 97.56 167 GLN A O 1
ATOM 1301 N N . GLN A 1 168 ? -12.830 5.990 4.266 1.00 97.81 168 GLN A N 1
ATOM 1302 C CA . GLN A 1 168 ? -13.330 5.178 5.380 1.00 97.81 168 GLN A CA 1
ATOM 1303 C C . GLN A 1 168 ? -12.328 5.108 6.538 1.00 97.81 168 GLN A C 1
ATOM 1305 O O . GLN A 1 168 ? -12.717 5.296 7.691 1.00 97.81 168 GLN A O 1
ATOM 1310 N N . LEU A 1 169 ? -11.035 4.921 6.247 1.00 98.00 169 LEU A N 1
ATOM 1311 C CA . LEU A 1 169 ? -9.972 4.951 7.258 1.00 98.00 169 LEU A CA 1
ATOM 1312 C C . LEU A 1 169 ? -9.933 6.309 7.974 1.00 98.00 169 LEU A C 1
ATOM 1314 O O . LEU A 1 169 ? -9.844 6.359 9.199 1.00 98.00 169 LEU A O 1
ATOM 1318 N N . ASN A 1 170 ? -10.055 7.416 7.237 1.00 97.81 170 ASN A N 1
ATOM 1319 C CA . ASN A 1 170 ? -10.097 8.760 7.818 1.00 97.81 170 ASN A CA 1
ATOM 1320 C C . ASN A 1 170 ? -11.313 8.965 8.724 1.00 97.81 170 ASN A C 1
ATOM 1322 O O . ASN A 1 170 ? -11.169 9.478 9.835 1.00 97.81 170 ASN A O 1
ATOM 1326 N N . THR A 1 171 ? -12.495 8.525 8.293 1.00 98.31 171 THR A N 1
ATOM 1327 C CA . THR A 1 171 ? -13.696 8.563 9.130 1.00 98.31 171 THR A CA 1
ATOM 1328 C C . THR A 1 171 ? -13.518 7.725 10.395 1.00 98.31 171 THR A C 1
ATOM 1330 O O . THR A 1 171 ? -13.807 8.225 11.481 1.00 98.31 171 THR A O 1
ATOM 1333 N N . ALA A 1 172 ? -12.997 6.500 10.285 1.00 97.50 172 ALA A N 1
ATOM 1334 C CA . ALA A 1 172 ? -12.757 5.624 11.430 1.00 97.50 172 ALA A CA 1
ATOM 1335 C C . ALA A 1 172 ? -11.801 6.261 12.450 1.00 97.50 172 ALA A C 1
ATOM 1337 O O . ALA A 1 172 ? -12.109 6.283 13.640 1.00 97.50 172 ALA A O 1
ATOM 1338 N N . MET A 1 173 ? -10.692 6.860 11.999 1.00 97.69 173 MET A N 1
ATOM 1339 C CA . MET A 1 173 ? -9.770 7.570 12.895 1.00 97.69 173 MET A CA 1
ATOM 1340 C C . MET A 1 173 ? -10.441 8.724 13.632 1.00 97.69 173 MET A C 1
ATOM 1342 O O . MET A 1 173 ? -10.267 8.835 14.840 1.00 97.69 173 MET A O 1
ATOM 1346 N N . ILE A 1 174 ? -11.227 9.552 12.935 1.00 98.12 174 ILE A N 1
ATOM 1347 C CA . ILE A 1 174 ? -11.930 10.680 13.563 1.00 98.12 174 ILE A CA 1
ATOM 1348 C C . ILE A 1 174 ? -12.879 10.182 14.661 1.00 98.12 174 ILE A C 1
ATOM 1350 O O . ILE A 1 174 ? -12.978 10.801 15.719 1.00 98.12 174 ILE A O 1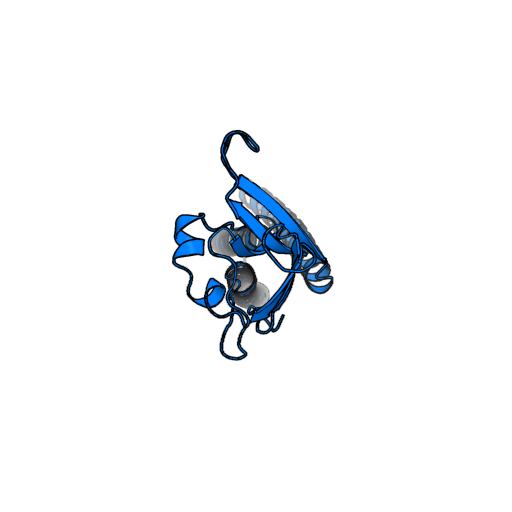
ATOM 1354 N N . GLN A 1 175 ? -13.589 9.074 14.430 1.00 97.00 175 GLN A N 1
ATOM 1355 C CA . GLN A 1 175 ? -14.491 8.510 15.440 1.00 97.00 175 GLN A CA 1
ATOM 1356 C C . GLN A 1 175 ? -13.726 7.910 16.625 1.00 97.00 175 GLN A C 1
ATOM 1358 O O . GLN A 1 175 ? -14.105 8.147 17.771 1.00 97.00 175 GLN A O 1
ATOM 1363 N N . LEU A 1 176 ? -12.625 7.198 16.369 1.00 96.88 176 LEU A N 1
ATOM 1364 C CA . LEU A 1 176 ? -11.767 6.646 17.420 1.00 96.88 176 LEU A CA 1
ATOM 1365 C C . LEU A 1 176 ? -11.143 7.748 18.278 1.00 96.88 176 LEU A C 1
ATOM 1367 O O . LEU A 1 176 ? -11.123 7.628 19.496 1.00 96.88 176 LEU A O 1
ATOM 1371 N N . GLU A 1 177 ? -10.687 8.845 17.675 1.00 97.12 177 GLU A N 1
ATOM 1372 C CA . GLU A 1 177 ? -10.139 9.992 18.408 1.00 97.12 177 GLU A CA 1
ATOM 1373 C C . GLU A 1 177 ? -11.170 10.641 19.328 1.00 97.12 177 GLU A C 1
ATOM 1375 O O . GLU A 1 177 ? -10.857 10.947 20.478 1.00 97.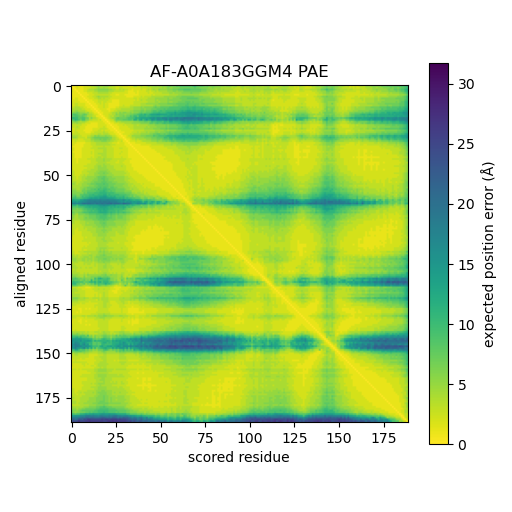12 177 GLU A O 1
ATOM 1380 N N . LYS A 1 178 ? -12.414 10.789 18.858 1.00 96.88 178 LYS A N 1
ATOM 1381 C CA . LYS A 1 178 ? -13.517 11.273 19.696 1.00 96.88 178 LYS A CA 1
ATOM 1382 C C . LYS A 1 178 ? -13.804 10.323 20.858 1.00 96.88 178 LYS A C 1
ATOM 1384 O O . LYS A 1 178 ? -13.928 10.780 21.989 1.00 96.88 178 LYS A O 1
ATOM 1389 N N . LEU A 1 179 ? -13.894 9.018 20.590 1.00 93.81 179 LEU A N 1
ATOM 1390 C CA . LEU A 1 179 ? -14.138 8.006 21.622 1.00 93.81 179 LEU A CA 1
ATOM 1391 C C . LEU A 1 179 ? -13.036 8.015 22.688 1.00 93.81 179 LEU A C 1
ATOM 1393 O O . LEU A 1 179 ? -13.341 8.071 23.876 1.00 93.81 179 LEU A O 1
ATOM 1397 N N . ILE A 1 180 ? -11.772 8.003 22.260 1.00 96.00 180 ILE A N 1
ATOM 1398 C CA . ILE A 1 180 ? -10.602 8.060 23.144 1.00 96.00 180 ILE A CA 1
ATOM 1399 C C . ILE A 1 180 ? -10.669 9.310 24.028 1.00 96.00 180 ILE A C 1
ATOM 1401 O O . ILE A 1 180 ? -10.583 9.186 25.246 1.00 96.00 180 ILE A O 1
ATOM 1405 N N . GLY A 1 181 ? -10.911 10.489 23.443 1.00 95.62 181 GLY A N 1
ATOM 1406 C CA . GLY A 1 181 ? -10.999 11.739 24.203 1.00 95.62 181 GLY A CA 1
ATOM 1407 C C . GLY A 1 181 ? -12.133 11.753 25.236 1.00 95.62 181 GLY A C 1
ATOM 1408 O O . GLY A 1 181 ? -11.948 12.228 26.358 1.00 95.62 181 GLY A O 1
ATOM 1409 N N . HIS A 1 182 ? -13.299 11.188 24.903 1.00 92.50 182 HIS A N 1
ATOM 1410 C CA . HIS A 1 182 ? -14.395 11.045 25.865 1.00 92.50 182 HIS A CA 1
ATOM 1411 C C . HIS A 1 182 ? -14.025 10.110 27.026 1.00 92.50 182 HIS A C 1
ATOM 1413 O O . HIS A 1 182 ? -14.245 10.465 28.182 1.00 92.50 182 HIS A O 1
ATOM 1419 N N . LEU A 1 183 ? -13.429 8.948 26.738 1.00 89.75 183 LEU A N 1
ATOM 1420 C CA . LEU A 1 183 ? -13.029 7.979 27.765 1.00 89.75 183 LEU A CA 1
ATOM 1421 C C . LEU A 1 183 ? -11.946 8.540 28.698 1.00 89.75 183 LEU A C 1
ATOM 1423 O O . LEU A 1 183 ? -12.037 8.371 29.910 1.00 89.75 183 LEU A O 1
ATOM 1427 N N . GLU A 1 184 ? -10.957 9.256 28.162 1.00 91.88 184 GLU A N 1
ATOM 1428 C CA . GLU A 1 184 ? -9.901 9.903 28.956 1.00 91.88 184 GLU A CA 1
ATOM 1429 C C . GLU A 1 184 ? -10.454 10.976 29.904 1.00 91.88 184 GLU A C 1
ATOM 1431 O O . GLU A 1 184 ? -9.999 11.104 31.044 1.00 91.88 184 GLU A O 1
ATOM 1436 N N . THR A 1 185 ? -11.478 11.711 29.461 1.00 88.62 185 THR A N 1
ATOM 1437 C CA . THR A 1 185 ? -12.166 12.703 30.297 1.00 88.62 185 THR A CA 1
ATOM 1438 C C . THR A 1 185 ? -12.892 12.027 31.462 1.00 88.62 185 THR A C 1
ATOM 1440 O O . THR A 1 185 ? -12.828 12.517 32.585 1.00 88.62 185 THR A O 1
ATOM 1443 N N . CYS A 1 186 ? -13.533 10.877 31.228 1.00 80.06 186 CYS A N 1
ATOM 1444 C CA . CYS A 1 186 ? -14.214 10.115 32.277 1.00 80.06 186 CYS A CA 1
ATOM 1445 C C . CYS A 1 186 ? -13.262 9.489 33.306 1.00 80.06 186 CYS A C 1
ATOM 1447 O O . CYS A 1 186 ? -13.676 9.289 34.438 1.00 80.06 186 CYS A O 1
ATOM 1449 N N . ILE A 1 187 ? -12.017 9.171 32.933 1.00 73.50 187 ILE A N 1
ATOM 1450 C CA . ILE A 1 187 ? -11.006 8.614 33.856 1.00 73.50 187 ILE A CA 1
ATOM 1451 C C . ILE A 1 187 ? -10.388 9.706 34.747 1.00 73.50 187 ILE A C 1
ATOM 1453 O O . ILE A 1 187 ? -9.896 9.421 35.835 1.00 73.50 187 ILE A O 1
ATOM 1457 N N . SER A 1 188 ? -10.398 10.959 34.289 1.00 63.81 188 SER A N 1
ATOM 1458 C CA . SER A 1 188 ? -9.777 12.091 34.992 1.00 63.81 188 SER A CA 1
ATOM 1459 C C . SER A 1 188 ? -10.645 12.683 36.118 1.00 63.81 188 SER A C 1
ATOM 1461 O O . SER A 1 188 ? -10.199 13.610 36.798 1.00 63.81 188 SER A O 1
ATOM 1463 N N . HIS A 1 189 ? -11.865 12.173 36.306 1.00 53.94 189 HIS A N 1
ATOM 1464 C CA . HIS A 1 189 ? -12.860 12.611 37.290 1.00 53.94 189 HIS A CA 1
ATOM 1465 C C . HIS A 1 189 ? -13.282 11.455 38.195 1.00 53.94 189 HIS A C 1
ATOM 1467 O O . HIS A 1 189 ? -13.531 11.735 39.389 1.00 53.94 189 HIS A O 1
#

Solvent-accessible surface area (backbone atoms only — not comparable to full-atom values): 10260 Å² total; per-residue (Å²): 111,56,91,41,25,39,50,69,52,74,50,78,45,84,31,80,89,35,79,92,38,39,44,65,34,33,47,42,80,90,39,62,48,76,35,62,40,52,49,47,24,50,51,25,49,52,51,27,49,53,52,48,53,54,50,50,54,52,52,51,52,33,61,76,70,66,60,80,43,72,68,55,50,51,52,52,46,50,50,47,52,54,34,43,53,26,45,50,50,22,50,46,32,35,47,47,63,72,78,76,53,72,69,56,41,72,70,33,67,62,55,68,40,29,53,59,63,60,58,91,53,50,46,62,46,75,36,42,40,66,40,20,47,33,44,39,39,39,34,62,42,60,55,92,83,26,90,81,24,55,46,78,48,77,50,76,44,80,37,67,71,44,50,55,50,51,50,52,44,52,52,51,45,56,52,40,54,52,52,47,54,53,52,56,56,63,72,75,108

Sequence (189 aa):
LLGDNVIQAEITVKHAKSTGGVYRGVAQPDVQWKLQQLQDLGNHIARASTQLCEADARMLELSHSRQFTTESGELILSAARSVKDEICAARTAIVLPRKKSLLELYNFPPTRRFNPPLPQDQLLSFYISSCRLICACYHMVPKQAAPQGLSISVAECQLSYLDEVLQQLNTAMIQLEKLIGHLETCISH